Protein AF-A0A6V7LNP1-F1 (afdb_monomer)

Organism: NCBI:txid1563983

Secondary structure (DSSP, 8-state):
-------HHHHHHHHHHHHHHHHHHHHHHHHHHHHH---GGGSS-------------------------------SS--HHHHHHHHSTTTHHHHHHHHHHHTSSS-HHHHHHHHHHHHHHHHHHHHHT---HHHHHHHHHHHHHHHHHHTTSHHHHHHHHHHHHHHHHHHTTT-TTHHHHHHTSTT--HHHHHHHHHHHHSPPSSTTPPPHHHHHHHHHHH--

Radius of gyration: 22.57 Å; Cα contacts (8 Å, |Δi|>4): 198; chains: 1; bounding box: 60×69×48 Å

Sequence (224 aa):
YGHDEENPDDAQEVLDDMLNRNLTRDFVDVLKVTLVGGSTSDASPPDSTMDHDASGMAVDQTGPTTAVRGNSVVADVVSELGAFVLRHPSTSHSIVLCVLGALSWNDSNASLKATMLTGPMVRALVADGSLNADMAAHIMVAVLQGLQLHGQHEANQGSLITLGAQVYECLRPKFPSIIQVMQQIPGVNPADLQRFDEKMATVSSKGNKVEKGKKELFKKITNQ

Solvent-accessible surface area (backbone atoms only — not comparable to full-atom values): 13235 Å² total; per-residue (Å²): 138,86,78,86,70,80,52,70,66,60,57,49,52,54,51,52,52,52,50,51,53,50,54,53,38,53,50,51,50,53,49,39,39,48,30,40,47,70,76,72,77,79,74,58,74,81,78,80,78,72,88,74,92,75,86,86,82,92,76,94,73,98,66,84,81,78,72,87,66,92,62,88,72,76,48,79,47,55,30,74,63,19,53,50,45,59,68,35,83,91,40,22,62,63,52,52,52,48,45,47,47,30,27,55,45,101,39,64,68,40,16,47,55,24,50,63,47,50,55,23,51,50,52,50,36,58,74,71,62,74,61,54,62,67,57,52,41,50,54,53,49,33,44,51,48,16,35,73,75,34,40,88,40,68,70,38,27,58,48,37,33,48,41,45,38,48,50,46,56,66,42,39,86,80,31,68,65,44,58,59,61,59,67,66,41,85,88,49,52,67,69,59,49,49,54,38,53,60,57,53,71,52,83,71,93,64,71,95,60,75,52,70,71,54,32,54,42,45,38,64,57,66,65,125

Mean predicted aligned error: 10.22 Å

Structure (mmCIF, N/CA/C/O backbone):
data_AF-A0A6V7LNP1-F1
#
_entry.id   AF-A0A6V7LNP1-F1
#
loop_
_atom_site.group_PDB
_atom_site.id
_atom_site.type_symbol
_atom_site.label_atom_id
_atom_site.label_alt_id
_atom_site.label_comp_id
_atom_site.label_asym_id
_atom_site.label_entity_id
_atom_site.label_seq_id
_atom_site.pdbx_PDB_ins_code
_atom_site.Cartn_x
_atom_site.Cartn_y
_atom_site.Cartn_z
_atom_site.occupancy
_atom_site.B_iso_or_equiv
_atom_site.auth_seq_id
_atom_site.auth_comp_id
_atom_site.auth_asym_id
_atom_site.auth_atom_id
_atom_site.pdbx_PDB_model_num
ATOM 1 N N . TYR A 1 1 ? 42.124 -23.507 -11.671 1.00 39.06 1 TYR A N 1
ATOM 2 C CA . TYR A 1 1 ? 42.086 -22.355 -12.587 1.00 39.06 1 TYR A CA 1
ATOM 3 C C . TYR A 1 1 ? 41.461 -22.868 -13.871 1.00 39.06 1 TYR A C 1
ATOM 5 O O . TYR A 1 1 ? 42.130 -23.589 -14.587 1.00 39.06 1 TYR A O 1
ATOM 13 N N . GLY A 1 2 ? 40.156 -22.767 -14.095 1.00 53.03 2 GLY A N 1
ATOM 14 C CA . GLY A 1 2 ? 39.272 -21.642 -13.801 1.00 53.03 2 GLY A CA 1
ATOM 15 C C . GLY A 1 2 ? 38.923 -21.032 -15.152 1.00 53.03 2 GLY A C 1
ATOM 16 O O . GLY A 1 2 ? 39.684 -20.209 -15.645 1.00 53.03 2 GLY A O 1
ATOM 17 N N . HIS A 1 3 ? 37.848 -21.520 -15.759 1.00 48.69 3 HIS A N 1
ATOM 18 C CA . HIS A 1 3 ? 37.204 -20.874 -16.891 1.00 48.69 3 HIS A CA 1
ATOM 19 C C . HIS A 1 3 ? 35.705 -21.062 -16.675 1.00 48.69 3 HIS A C 1
ATOM 21 O O . HIS A 1 3 ? 35.107 -22.021 -17.150 1.00 48.69 3 HIS A O 1
ATOM 27 N N . ASP A 1 4 ? 35.141 -20.187 -15.846 1.00 55.72 4 ASP A N 1
ATOM 28 C CA . ASP A 1 4 ? 33.725 -19.867 -15.933 1.00 55.72 4 ASP A CA 1
ATOM 29 C C . ASP A 1 4 ? 33.593 -19.083 -17.246 1.00 55.72 4 ASP A C 1
ATOM 31 O O . ASP A 1 4 ? 33.873 -17.886 -17.308 1.00 55.72 4 ASP A O 1
ATOM 35 N N . GLU A 1 5 ? 33.345 -19.787 -18.350 1.00 59.44 5 GLU A N 1
ATOM 36 C CA . GLU A 1 5 ? 32.736 -19.143 -19.509 1.00 59.44 5 GLU A CA 1
ATOM 37 C C . GLU A 1 5 ? 31.345 -18.711 -19.037 1.00 59.44 5 GLU A C 1
ATOM 39 O O . GLU A 1 5 ? 30.519 -19.566 -18.726 1.00 59.44 5 GLU A O 1
ATOM 44 N N . GLU A 1 6 ? 31.124 -17.399 -18.885 1.00 61.44 6 GLU A N 1
ATOM 45 C CA . GLU A 1 6 ? 29.794 -16.836 -18.636 1.00 61.44 6 GLU A CA 1
ATOM 46 C C . GLU A 1 6 ? 28.828 -17.455 -19.645 1.00 61.44 6 GLU A C 1
ATOM 48 O O . GLU A 1 6 ? 28.956 -17.254 -20.856 1.00 61.44 6 GLU A O 1
ATOM 53 N N . ASN A 1 7 ? 27.906 -18.274 -19.142 1.00 69.25 7 ASN A N 1
ATOM 54 C CA . ASN A 1 7 ? 26.960 -18.978 -19.979 1.00 69.25 7 ASN A CA 1
ATOM 55 C C . ASN A 1 7 ? 26.054 -17.903 -20.609 1.00 69.25 7 ASN A C 1
ATOM 57 O O . ASN A 1 7 ? 25.453 -17.122 -19.869 1.00 69.25 7 ASN A O 1
ATOM 61 N N . PRO A 1 8 ? 25.964 -17.790 -21.945 1.00 73.94 8 PRO A N 1
ATOM 62 C CA . PRO A 1 8 ? 25.232 -16.701 -22.600 1.00 73.94 8 PRO A CA 1
ATOM 63 C C . PRO A 1 8 ? 23.752 -16.627 -22.187 1.00 73.94 8 PRO A C 1
ATOM 65 O O . PRO A 1 8 ? 23.158 -15.550 -22.235 1.00 73.94 8 PRO A O 1
ATOM 68 N N . ASP A 1 9 ? 23.186 -17.744 -21.726 1.00 80.19 9 ASP A N 1
ATOM 69 C CA . ASP A 1 9 ? 21.832 -17.822 -21.175 1.00 80.19 9 ASP A CA 1
ATOM 70 C C . ASP A 1 9 ? 21.688 -17.058 -19.842 1.00 80.19 9 ASP A C 1
ATOM 72 O O . ASP A 1 9 ? 20.685 -16.371 -19.644 1.00 80.19 9 ASP A O 1
ATOM 76 N N . ASP A 1 10 ? 22.707 -17.076 -18.972 1.00 87.75 10 ASP A N 1
ATOM 77 C CA . ASP A 1 10 ? 22.693 -16.361 -17.685 1.00 87.75 10 ASP A CA 1
ATOM 78 C C . ASP A 1 10 ? 22.709 -14.839 -17.914 1.00 87.75 10 ASP A C 1
ATOM 80 O O . ASP A 1 10 ? 22.010 -14.077 -17.244 1.00 87.75 10 ASP A O 1
ATOM 84 N N . ALA A 1 11 ? 23.480 -14.380 -18.906 1.00 90.69 11 ALA A N 1
ATOM 85 C CA . ALA A 1 11 ? 23.525 -12.969 -19.283 1.00 90.69 11 ALA A CA 1
ATOM 86 C C . ALA A 1 11 ? 22.182 -12.489 -19.858 1.00 90.69 11 ALA A C 1
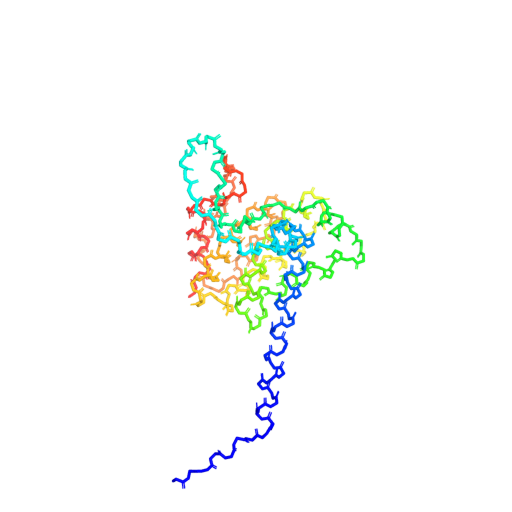ATOM 88 O O . ALA A 1 11 ? 21.743 -11.379 -19.549 1.00 90.69 11 ALA A O 1
ATOM 89 N N . GLN A 1 12 ? 21.512 -13.318 -20.664 1.00 94.19 12 GLN A N 1
ATOM 90 C CA . GLN A 1 12 ? 20.195 -12.996 -21.211 1.00 94.19 12 GLN A CA 1
ATOM 91 C C . GLN A 1 12 ? 19.127 -12.922 -20.109 1.00 94.19 12 GLN A C 1
ATOM 93 O O . GLN A 1 12 ? 18.338 -11.978 -20.099 1.00 94.19 12 GLN A O 1
ATOM 98 N N . GLU A 1 13 ? 19.135 -13.848 -19.146 1.00 94.62 13 GLU A N 1
ATOM 99 C CA . GLU A 1 13 ? 18.199 -13.833 -18.014 1.00 94.62 13 GLU A CA 1
ATOM 100 C C . GLU A 1 13 ? 18.355 -12.563 -17.161 1.00 94.62 13 GLU A C 1
ATOM 102 O O . GLU A 1 13 ? 17.366 -11.912 -16.812 1.00 94.62 13 GLU A O 1
ATOM 107 N N . VAL A 1 14 ? 19.599 -12.153 -16.883 1.00 94.69 14 VAL A N 1
ATOM 108 C CA . VAL A 1 14 ? 19.882 -10.905 -16.156 1.00 94.69 14 VAL A CA 1
ATOM 109 C C . VAL A 1 14 ? 19.369 -9.685 -16.926 1.00 94.69 14 VAL A C 1
ATOM 111 O O . VAL A 1 14 ? 18.770 -8.788 -16.327 1.00 94.69 14 VAL A O 1
ATOM 114 N N . LEU A 1 15 ? 19.574 -9.637 -18.246 1.00 95.25 15 LEU A N 1
ATOM 115 C CA . LEU A 1 15 ? 19.081 -8.541 -19.085 1.00 95.25 15 LEU A CA 1
ATOM 116 C C . LEU A 1 15 ? 17.550 -8.461 -19.083 1.00 95.25 15 LEU A C 1
ATOM 118 O O . LEU A 1 15 ? 17.001 -7.362 -18.956 1.00 95.25 15 LEU A O 1
ATOM 122 N N . ASP A 1 16 ? 16.867 -9.600 -19.176 1.00 95.44 16 ASP A N 1
ATOM 123 C CA . ASP A 1 16 ? 15.406 -9.664 -19.170 1.00 95.44 16 ASP A CA 1
ATOM 124 C C . ASP A 1 16 ? 14.826 -9.229 -17.811 1.00 95.44 16 ASP A C 1
ATOM 126 O O . ASP A 1 16 ? 13.868 -8.448 -17.768 1.00 95.44 16 ASP A O 1
ATOM 130 N N . ASP A 1 17 ? 15.438 -9.639 -16.692 1.00 95.81 17 ASP A N 1
ATOM 131 C CA . ASP A 1 17 ? 15.045 -9.181 -15.351 1.00 95.81 17 ASP A CA 1
ATOM 132 C C . ASP A 1 17 ? 15.265 -7.667 -15.183 1.00 95.81 17 ASP A C 1
ATOM 134 O O . ASP A 1 17 ? 14.373 -6.950 -14.713 1.00 95.81 17 ASP A O 1
ATOM 138 N N . MET A 1 18 ? 16.411 -7.143 -15.633 1.00 95.50 18 MET A N 1
ATOM 139 C CA . MET A 1 18 ? 16.695 -5.704 -15.604 1.00 95.50 18 MET A CA 1
ATOM 140 C C . MET A 1 18 ? 15.682 -4.901 -16.426 1.00 95.50 18 MET A C 1
ATOM 142 O O . MET A 1 18 ? 15.181 -3.873 -15.956 1.00 95.50 18 MET A O 1
ATOM 146 N N . LEU A 1 19 ? 15.360 -5.364 -17.637 1.00 97.00 19 LEU A N 1
ATOM 147 C CA . LEU A 1 19 ? 14.382 -4.718 -18.508 1.00 97.00 19 LEU A CA 1
ATOM 148 C C . LEU A 1 19 ? 12.993 -4.712 -17.862 1.00 97.00 19 LEU A C 1
ATOM 150 O O . LEU A 1 19 ? 12.345 -3.666 -17.813 1.00 97.00 19 LEU A O 1
ATOM 154 N N . ASN A 1 20 ? 12.558 -5.849 -17.318 1.00 96.62 20 ASN A N 1
ATOM 155 C CA . ASN A 1 20 ? 11.257 -5.981 -16.670 1.00 96.62 20 ASN A CA 1
ATOM 156 C C . ASN A 1 20 ? 11.128 -5.065 -15.440 1.00 96.62 20 ASN A C 1
ATOM 158 O O . ASN A 1 20 ? 10.113 -4.386 -15.262 1.00 96.62 20 ASN A O 1
ATOM 162 N N . ARG A 1 21 ? 12.174 -4.973 -14.611 1.00 96.44 21 ARG A N 1
ATOM 163 C CA . ARG A 1 21 ? 12.216 -4.045 -13.466 1.00 96.44 21 ARG A CA 1
ATOM 164 C C . ARG A 1 21 ? 12.138 -2.586 -13.898 1.00 96.44 21 ARG A C 1
ATOM 166 O O . ARG A 1 21 ? 11.404 -1.809 -13.296 1.00 96.44 21 ARG A O 1
ATOM 173 N N . ASN A 1 22 ? 12.870 -2.195 -14.937 1.00 96.44 22 ASN A N 1
ATOM 174 C CA . ASN A 1 22 ? 12.830 -0.813 -15.418 1.00 96.44 22 ASN A CA 1
ATOM 175 C C . ASN A 1 22 ? 11.456 -0.469 -15.997 1.00 96.44 22 ASN A C 1
ATOM 177 O O . ASN A 1 22 ? 10.852 0.517 -15.585 1.00 96.44 22 ASN A O 1
ATOM 181 N N . LEU A 1 23 ? 10.908 -1.341 -16.846 1.00 97.56 23 LEU A N 1
ATOM 182 C CA . LEU A 1 23 ? 9.583 -1.158 -17.432 1.00 97.56 23 LEU A CA 1
ATOM 183 C C . LEU A 1 23 ? 8.492 -1.022 -16.361 1.00 97.56 23 LEU A C 1
ATOM 185 O O . LEU A 1 23 ? 7.640 -0.137 -16.438 1.00 97.56 23 LEU A O 1
ATOM 189 N N . THR A 1 24 ? 8.513 -1.886 -15.346 1.00 97.31 24 THR A N 1
ATOM 190 C CA . THR A 1 24 ? 7.521 -1.855 -14.264 1.00 97.31 24 THR A CA 1
ATOM 191 C C . THR A 1 24 ? 7.646 -0.603 -13.396 1.00 97.31 24 THR A C 1
ATOM 193 O O . THR A 1 24 ? 6.627 -0.009 -13.042 1.00 97.31 24 THR A O 1
ATOM 196 N N . ARG A 1 25 ? 8.866 -0.139 -13.094 1.00 96.81 25 ARG A N 1
ATOM 197 C CA . ARG A 1 25 ? 9.094 1.130 -12.376 1.00 96.81 25 ARG A CA 1
ATOM 198 C C . ARG A 1 25 ? 8.588 2.335 -13.163 1.00 96.81 25 ARG A C 1
ATOM 200 O O . ARG A 1 25 ? 7.874 3.157 -12.588 1.00 96.81 25 ARG A O 1
ATOM 207 N N . ASP A 1 26 ? 8.911 2.407 -14.451 1.00 96.62 26 ASP A N 1
ATOM 208 C CA . ASP A 1 26 ? 8.482 3.496 -15.331 1.00 96.62 26 ASP A CA 1
ATOM 209 C C . ASP A 1 26 ? 6.955 3.523 -15.448 1.00 96.62 26 ASP A C 1
ATOM 211 O O . ASP A 1 26 ? 6.328 4.582 -15.379 1.00 96.62 26 ASP A O 1
ATOM 215 N N . PHE A 1 27 ? 6.320 2.351 -15.525 1.00 97.00 27 PHE A N 1
ATOM 216 C CA . PHE A 1 27 ? 4.864 2.258 -15.531 1.00 97.00 27 PHE A CA 1
ATOM 217 C C . PHE A 1 27 ? 4.238 2.778 -14.226 1.00 97.00 27 PHE A C 1
ATOM 219 O O . PHE A 1 27 ? 3.232 3.491 -14.261 1.00 97.00 27 PHE A O 1
ATOM 226 N N . VAL A 1 28 ? 4.844 2.499 -13.066 1.00 96.69 28 VAL A N 1
ATOM 227 C CA . VAL A 1 28 ? 4.397 3.069 -11.781 1.00 96.69 28 VAL A CA 1
ATOM 228 C C . VAL A 1 28 ? 4.563 4.594 -11.758 1.00 96.69 28 VAL A C 1
ATOM 230 O O . VAL A 1 28 ? 3.710 5.287 -11.201 1.00 96.69 28 VAL A O 1
ATOM 233 N N . ASP A 1 29 ? 5.596 5.149 -12.395 1.00 94.56 29 ASP A N 1
ATOM 234 C CA . ASP A 1 29 ? 5.744 6.604 -12.534 1.00 94.56 29 ASP A CA 1
ATOM 235 C C . ASP A 1 29 ? 4.675 7.219 -13.450 1.00 94.56 29 ASP A C 1
ATOM 237 O O . ASP A 1 29 ? 4.130 8.278 -13.128 1.00 94.56 29 ASP A O 1
ATOM 241 N N . VAL A 1 30 ? 4.285 6.541 -14.533 1.00 95.69 30 VAL A N 1
ATOM 242 C CA . VAL A 1 30 ? 3.139 6.959 -15.361 1.00 95.69 30 VAL A CA 1
ATOM 243 C C . VAL A 1 30 ? 1.855 6.988 -14.528 1.00 95.69 30 VAL A C 1
ATOM 245 O O . VAL A 1 30 ? 1.095 7.962 -14.584 1.00 95.69 30 VAL A O 1
ATOM 248 N N . LEU A 1 31 ? 1.623 5.964 -13.698 1.00 96.19 31 LEU A N 1
ATOM 249 C CA . LEU A 1 31 ? 0.486 5.943 -12.773 1.00 96.19 31 LEU A CA 1
ATOM 250 C C . LEU A 1 31 ? 0.576 7.060 -11.733 1.00 96.19 31 LEU A C 1
ATOM 252 O O . LEU A 1 31 ? -0.446 7.659 -11.405 1.00 96.19 31 LEU A O 1
ATOM 256 N N . LYS A 1 32 ? 1.775 7.400 -11.254 1.00 94.19 32 LYS A N 1
ATOM 257 C CA . LYS A 1 32 ? 1.982 8.545 -10.362 1.00 94.19 32 LYS A CA 1
ATOM 258 C C . LYS A 1 32 ? 1.554 9.848 -11.017 1.00 94.19 32 LYS 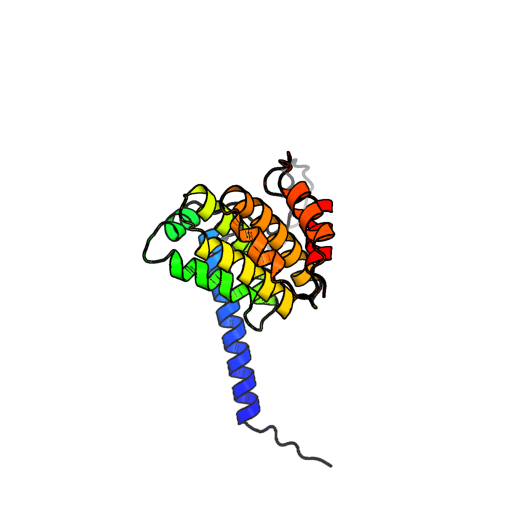A C 1
ATOM 260 O O . LYS A 1 32 ? 0.710 10.549 -10.462 1.00 94.19 32 LYS A O 1
ATOM 265 N N . VAL A 1 33 ? 2.072 10.151 -12.204 1.00 93.25 33 VAL A N 1
ATOM 266 C CA . VAL A 1 33 ? 1.704 11.376 -12.928 1.00 93.25 33 VAL A CA 1
ATOM 267 C C . VAL A 1 33 ? 0.198 11.412 -13.204 1.00 93.25 33 VAL A C 1
ATOM 269 O O . VAL A 1 33 ? -0.437 12.447 -13.013 1.00 93.25 33 VAL A O 1
ATOM 272 N N . THR A 1 34 ? -0.397 10.274 -13.561 1.00 94.44 34 THR A N 1
ATOM 273 C CA . THR A 1 34 ? -1.839 10.161 -13.823 1.00 94.44 34 THR A CA 1
ATOM 274 C C . THR A 1 34 ? -2.679 10.405 -12.565 1.00 94.44 34 THR A C 1
ATOM 276 O O . THR A 1 34 ? -3.623 11.194 -12.588 1.00 94.44 34 THR A O 1
ATOM 279 N N . LEU A 1 35 ? -2.348 9.737 -11.455 1.00 94.88 35 LEU A N 1
ATOM 280 C CA . LEU A 1 35 ? -3.172 9.723 -10.246 1.00 94.88 35 LEU A CA 1
ATOM 281 C C . LEU A 1 35 ? -2.983 10.952 -9.369 1.00 94.88 35 LEU A C 1
ATOM 283 O O . LEU A 1 35 ? -3.947 11.420 -8.773 1.00 94.88 35 LEU A O 1
ATOM 287 N N . VAL A 1 36 ? -1.760 11.455 -9.249 1.00 91.75 36 VAL A N 1
ATOM 288 C CA . VAL A 1 36 ? -1.425 12.513 -8.286 1.00 91.75 36 VAL A CA 1
ATOM 289 C C . VAL A 1 36 ? -0.756 13.729 -8.932 1.00 91.75 36 VAL A C 1
ATOM 291 O O . VAL A 1 36 ? -0.549 14.739 -8.264 1.00 91.75 36 VAL A O 1
ATOM 294 N N . GLY A 1 37 ? -0.491 13.674 -10.240 1.00 86.25 37 GLY A N 1
ATOM 295 C CA . GLY A 1 37 ? 0.174 14.738 -10.986 1.00 86.25 37 GLY A CA 1
ATOM 296 C C . GLY A 1 37 ? 1.699 14.632 -10.958 1.00 86.25 37 GLY A C 1
ATOM 297 O O . GLY A 1 37 ? 2.291 13.829 -10.232 1.00 86.25 37 GLY A O 1
ATOM 298 N N . GLY A 1 38 ? 2.340 15.460 -11.779 1.00 72.19 38 GLY A N 1
ATOM 299 C CA . GLY A 1 38 ? 3.782 15.691 -11.761 1.00 72.19 38 GLY A CA 1
ATOM 300 C C . GLY A 1 38 ? 4.099 17.112 -11.303 1.00 72.19 38 GLY A C 1
ATOM 301 O O . GLY A 1 38 ? 3.274 18.017 -11.438 1.00 72.19 38 GLY A O 1
ATOM 302 N N . SER A 1 39 ? 5.308 17.326 -10.787 1.00 61.09 39 SER A N 1
ATOM 303 C CA . SER A 1 39 ? 5.865 18.675 -10.702 1.00 61.09 39 SER A CA 1
ATOM 304 C C . SER A 1 39 ? 6.056 19.176 -12.135 1.00 61.09 39 SER A C 1
ATOM 306 O O . SER A 1 39 ? 6.778 18.552 -12.906 1.00 61.09 39 SER A O 1
ATOM 308 N N . THR A 1 40 ? 5.438 20.294 -12.511 1.00 49.09 40 THR A N 1
ATOM 309 C CA . THR A 1 40 ? 5.565 20.891 -13.858 1.00 49.09 40 THR A CA 1
ATOM 310 C C . THR A 1 40 ? 6.985 21.369 -14.195 1.00 49.09 40 THR A C 1
ATOM 312 O O . THR A 1 40 ? 7.216 21.881 -15.285 1.00 49.09 40 THR A O 1
ATOM 315 N N . SER A 1 41 ? 7.946 21.196 -13.286 1.00 49.31 41 SER A N 1
ATOM 316 C CA . SER A 1 41 ? 9.336 21.625 -13.427 1.00 49.31 41 SER A CA 1
ATOM 317 C C . SER A 1 41 ? 10.134 20.879 -14.503 1.00 49.31 41 SER A C 1
ATOM 319 O O . SER A 1 41 ? 11.120 21.437 -14.966 1.00 49.31 41 SER A O 1
ATOM 321 N N . ASP A 1 42 ? 9.713 19.683 -14.930 1.00 44.56 42 ASP A N 1
ATOM 322 C CA . ASP A 1 42 ? 10.381 18.923 -16.010 1.00 44.56 42 ASP A CA 1
ATOM 323 C C . ASP A 1 42 ? 9.863 19.259 -17.420 1.00 44.56 42 ASP A C 1
ATOM 325 O O . ASP A 1 42 ? 10.421 18.804 -18.414 1.00 44.56 42 ASP A O 1
ATOM 329 N N . ALA A 1 43 ? 8.790 20.050 -17.531 1.00 44.41 43 ALA A N 1
ATOM 330 C CA . ALA A 1 43 ? 8.204 20.432 -18.819 1.00 44.41 43 ALA A CA 1
ATOM 331 C C . ALA A 1 43 ? 8.738 21.770 -19.360 1.00 44.41 43 ALA A C 1
ATOM 333 O O . ALA A 1 43 ? 8.340 22.200 -20.444 1.00 44.41 43 ALA A O 1
ATOM 334 N N . SER A 1 44 ? 9.620 22.442 -18.618 1.00 40.28 44 SER A N 1
ATOM 335 C CA . SER A 1 44 ? 10.312 23.627 -19.117 1.00 40.28 44 SER A CA 1
ATOM 336 C C . SER A 1 44 ? 11.343 23.177 -20.156 1.00 40.28 44 SER A C 1
ATOM 338 O O . SER A 1 44 ? 12.190 22.346 -19.820 1.00 40.28 44 SER A O 1
ATOM 340 N N . PRO A 1 45 ? 11.318 23.686 -21.404 1.00 42.66 45 PRO A N 1
ATOM 341 C CA . PRO A 1 45 ? 12.430 23.459 -22.319 1.00 42.66 45 PRO A CA 1
ATOM 342 C C . PRO A 1 45 ? 13.725 23.933 -21.640 1.00 42.66 45 PRO A C 1
ATOM 344 O O . PRO A 1 45 ? 13.667 24.902 -20.875 1.00 42.66 45 PRO A O 1
ATOM 347 N N . PRO A 1 46 ? 14.875 23.272 -21.872 1.00 44.84 46 PRO A N 1
ATOM 348 C CA . PRO A 1 46 ? 16.140 23.743 -21.331 1.00 44.84 46 PRO A CA 1
ATOM 349 C C . PRO A 1 46 ? 16.347 25.169 -21.834 1.00 44.84 46 PRO A C 1
ATOM 351 O O . PRO A 1 46 ? 16.496 25.394 -23.039 1.00 44.84 46 PRO A O 1
ATOM 354 N N . ASP A 1 47 ? 16.272 26.130 -20.912 1.00 39.75 47 ASP A N 1
ATOM 355 C CA . ASP A 1 47 ? 16.560 27.519 -21.218 1.00 39.75 47 ASP A CA 1
ATOM 356 C C . ASP A 1 47 ? 17.980 27.541 -21.771 1.00 39.75 47 ASP A C 1
ATOM 358 O O . ASP A 1 47 ? 18.941 27.124 -21.121 1.00 39.75 47 ASP A O 1
ATOM 362 N N . SER A 1 48 ? 18.078 27.883 -23.047 1.00 45.56 48 SER A N 1
ATOM 363 C CA . SER A 1 48 ? 19.327 27.894 -23.784 1.00 45.56 48 SER A CA 1
ATOM 364 C C . SER A 1 48 ? 20.076 29.149 -23.362 1.00 45.56 48 SER A C 1
ATOM 366 O O . SER A 1 48 ? 20.149 30.115 -24.117 1.00 45.56 48 SER A O 1
ATOM 368 N N . THR A 1 49 ? 20.606 29.169 -22.140 1.00 41.09 49 THR A N 1
ATOM 369 C CA . THR A 1 49 ? 21.525 30.217 -21.710 1.00 41.09 49 THR A CA 1
ATOM 370 C C . THR A 1 49 ? 22.847 29.988 -22.430 1.00 41.09 49 THR A C 1
ATOM 372 O O . THR A 1 49 ? 23.730 29.285 -21.945 1.00 41.09 49 THR A O 1
ATOM 375 N N . MET A 1 50 ? 22.952 30.542 -23.639 1.00 42.69 50 MET A N 1
ATOM 376 C CA . MET A 1 50 ? 24.242 30.831 -24.246 1.00 42.69 50 MET A CA 1
ATOM 377 C C . MET A 1 50 ? 24.992 31.773 -23.305 1.00 42.69 50 MET A C 1
ATOM 379 O O . MET A 1 50 ? 24.523 32.878 -23.028 1.00 42.69 50 MET A O 1
ATOM 383 N N . ASP A 1 51 ? 26.145 31.319 -22.823 1.00 43.66 51 ASP A N 1
ATOM 384 C CA . ASP A 1 51 ? 27.137 32.155 -22.162 1.00 43.66 51 ASP A CA 1
ATOM 385 C C . ASP A 1 51 ? 27.472 33.349 -23.063 1.00 43.66 51 ASP A C 1
ATOM 387 O O . ASP A 1 51 ? 28.056 33.190 -24.138 1.00 43.66 51 ASP A O 1
ATOM 391 N N . HIS A 1 52 ? 27.122 34.556 -22.620 1.00 39.62 52 HIS A N 1
ATOM 392 C CA . HIS A 1 52 ? 27.746 35.769 -23.126 1.00 39.62 52 HIS A CA 1
ATOM 393 C C . HIS A 1 52 ? 28.445 36.476 -21.971 1.00 39.62 52 HIS A C 1
ATOM 395 O O . HIS A 1 52 ? 27.831 37.120 -21.123 1.00 39.62 52 HIS A O 1
ATOM 401 N N . ASP A 1 53 ? 29.763 36.332 -21.972 1.00 40.25 53 ASP A N 1
ATOM 402 C CA . ASP A 1 53 ? 30.696 37.097 -21.165 1.00 40.25 53 ASP A CA 1
ATOM 403 C C . ASP A 1 53 ? 30.593 38.588 -21.543 1.00 40.25 53 ASP A C 1
ATOM 405 O O . ASP A 1 53 ? 30.709 38.940 -22.721 1.00 40.25 53 ASP A O 1
ATOM 409 N N . ALA A 1 54 ? 30.303 39.453 -20.566 1.00 36.66 54 ALA A N 1
ATOM 410 C CA . ALA A 1 54 ? 30.455 40.909 -20.656 1.00 36.66 54 ALA A CA 1
ATOM 411 C C . ALA A 1 54 ? 30.338 41.561 -19.263 1.00 36.66 54 ALA A C 1
ATOM 413 O O . ALA A 1 54 ? 29.262 41.917 -18.793 1.00 36.66 54 ALA A O 1
ATOM 414 N N . SER A 1 55 ? 31.491 41.710 -18.614 1.00 36.88 55 SER A N 1
ATOM 415 C CA . SER A 1 55 ? 31.890 42.791 -17.698 1.00 36.88 55 SER A CA 1
ATOM 416 C C . SER A 1 55 ? 30.834 43.805 -17.196 1.00 36.88 55 SER A C 1
ATOM 418 O O . SER A 1 55 ? 30.357 44.643 -17.960 1.00 36.88 55 SER A O 1
ATOM 420 N N . GLY A 1 56 ? 30.724 43.910 -15.865 1.00 36.47 56 GLY A N 1
ATOM 421 C CA . GLY A 1 56 ? 30.698 45.206 -15.172 1.00 36.47 56 GLY A CA 1
ATOM 422 C C . GLY A 1 56 ? 29.364 45.700 -14.590 1.00 36.47 56 GLY A C 1
ATOM 423 O O . GLY A 1 56 ? 28.390 45.901 -15.299 1.00 36.47 56 GLY A O 1
ATOM 424 N N . MET A 1 57 ? 29.454 46.081 -13.309 1.00 36.41 57 MET A N 1
ATOM 425 C CA . MET A 1 57 ? 28.598 46.998 -12.534 1.00 36.41 57 MET A CA 1
ATOM 426 C C . MET A 1 57 ? 27.433 46.396 -11.732 1.00 36.41 57 MET A C 1
ATOM 428 O O . MET A 1 57 ? 26.482 45.820 -12.246 1.00 36.41 57 MET A O 1
ATOM 432 N N . ALA A 1 58 ? 27.535 46.610 -10.418 1.00 48.25 58 ALA A N 1
ATOM 433 C CA . ALA A 1 58 ? 26.545 46.306 -9.400 1.00 48.25 58 ALA A CA 1
ATOM 434 C C . ALA A 1 58 ? 25.237 47.077 -9.612 1.00 48.25 58 ALA A C 1
ATOM 436 O O . ALA A 1 58 ? 25.270 48.293 -9.802 1.00 48.25 58 ALA A O 1
ATOM 437 N N . VAL A 1 59 ? 24.102 46.392 -9.453 1.00 39.16 59 VAL A N 1
ATOM 438 C CA . VAL A 1 59 ? 22.823 47.008 -9.085 1.00 39.16 59 VAL A CA 1
ATOM 439 C C . VAL A 1 59 ? 22.082 46.056 -8.145 1.00 39.16 59 VAL A C 1
ATOM 441 O O . VAL A 1 59 ? 21.779 44.919 -8.495 1.00 39.16 59 VAL A O 1
ATOM 444 N N . ASP A 1 60 ? 21.831 46.550 -6.939 1.00 43.38 60 ASP A N 1
ATOM 445 C CA . ASP A 1 60 ? 20.927 46.001 -5.933 1.00 43.38 60 ASP A CA 1
ATOM 446 C C . ASP A 1 60 ? 19.507 45.881 -6.520 1.00 43.38 60 ASP A C 1
ATOM 448 O O . ASP A 1 60 ? 18.926 46.881 -6.948 1.00 43.38 60 ASP A O 1
ATOM 452 N N . GLN A 1 61 ? 18.963 44.663 -6.596 1.00 37.56 61 GLN A N 1
ATOM 453 C CA . GLN A 1 61 ? 17.575 44.430 -6.992 1.00 37.56 61 GLN A CA 1
ATOM 454 C C . GLN A 1 61 ? 16.944 43.320 -6.147 1.00 37.56 61 GLN A C 1
ATOM 456 O O . GLN A 1 61 ? 17.275 42.137 -6.227 1.00 37.56 61 GLN A O 1
ATOM 461 N N . THR A 1 62 ? 15.992 43.757 -5.334 1.00 41.19 62 THR A N 1
ATOM 462 C CA . THR A 1 62 ? 15.028 42.984 -4.561 1.00 41.19 62 THR A CA 1
ATOM 463 C C . THR A 1 62 ? 14.101 42.183 -5.487 1.00 41.19 62 THR A C 1
ATOM 465 O O . THR A 1 62 ? 13.085 42.681 -5.964 1.00 41.19 62 THR A O 1
ATOM 468 N N . GLY A 1 63 ? 14.439 40.914 -5.732 1.00 30.69 63 GLY A N 1
ATOM 469 C CA . GLY A 1 63 ? 13.595 39.930 -6.423 1.00 30.69 63 GLY A CA 1
ATOM 470 C C . GLY A 1 63 ? 13.262 38.741 -5.512 1.00 30.69 63 GLY A C 1
ATOM 471 O O . GLY A 1 63 ? 14.082 38.386 -4.660 1.00 30.69 63 GLY A O 1
ATOM 472 N N . PRO A 1 64 ? 12.061 38.139 -5.624 1.00 32.69 64 PRO A N 1
ATOM 473 C CA . PRO A 1 64 ? 11.618 37.104 -4.704 1.00 32.69 64 PRO A CA 1
ATOM 474 C C . PRO A 1 64 ? 12.534 35.892 -4.829 1.00 32.69 64 PRO A C 1
ATOM 476 O O . PRO A 1 64 ? 12.762 35.372 -5.918 1.00 32.69 64 PRO A O 1
ATOM 479 N N . THR A 1 65 ? 13.049 35.452 -3.688 1.00 30.58 65 THR A N 1
ATOM 480 C CA . THR A 1 65 ? 13.820 34.226 -3.537 1.00 30.58 65 THR A CA 1
ATOM 481 C C . THR A 1 65 ? 13.042 33.062 -4.149 1.00 30.58 65 THR A C 1
ATOM 483 O O . THR A 1 65 ? 12.121 32.512 -3.542 1.00 30.58 65 THR A O 1
ATOM 486 N N . THR A 1 66 ? 13.408 32.670 -5.372 1.00 35.69 66 THR A N 1
ATOM 487 C CA . THR A 1 66 ? 13.038 31.380 -5.949 1.00 35.69 66 THR A CA 1
ATOM 488 C C . THR A 1 66 ? 13.697 30.328 -5.085 1.00 35.69 66 THR A C 1
ATOM 490 O O . THR A 1 66 ? 14.855 29.955 -5.262 1.00 35.69 66 THR A O 1
ATOM 493 N N . ALA A 1 67 ? 12.953 29.919 -4.065 1.00 34.09 67 ALA A N 1
ATOM 494 C CA . ALA A 1 67 ? 13.295 28.807 -3.226 1.00 34.09 67 ALA A CA 1
ATOM 495 C C . ALA A 1 67 ? 13.443 27.593 -4.144 1.00 34.09 67 ALA A C 1
ATOM 497 O O . ALA A 1 67 ? 12.455 27.014 -4.592 1.00 34.09 67 ALA A O 1
ATOM 498 N N . VAL A 1 68 ? 14.693 27.213 -4.401 1.00 41.03 68 VAL A N 1
ATOM 499 C CA . VAL A 1 68 ? 15.075 25.856 -4.771 1.00 41.03 68 VAL A CA 1
ATOM 500 C C . VAL A 1 68 ? 14.622 24.971 -3.609 1.00 41.03 68 VAL A C 1
ATOM 502 O O . VAL A 1 68 ? 15.361 24.690 -2.671 1.00 41.03 68 VAL A O 1
ATOM 505 N N . ARG A 1 69 ? 13.339 24.609 -3.606 1.00 34.47 69 ARG A N 1
ATOM 506 C CA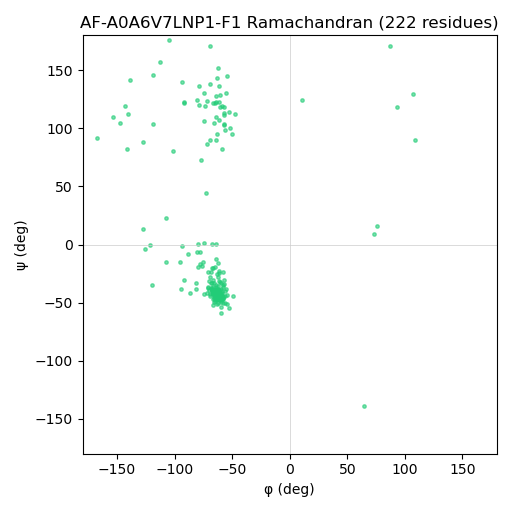 . ARG A 1 69 ? 12.792 23.539 -2.782 1.00 34.47 69 ARG A CA 1
ATOM 507 C C . ARG A 1 69 ? 12.643 22.342 -3.693 1.00 34.47 69 ARG A C 1
ATOM 509 O O . ARG A 1 69 ? 11.557 22.031 -4.170 1.00 34.47 69 ARG A O 1
ATOM 516 N N . GLY A 1 70 ? 13.768 21.665 -3.896 1.00 36.31 70 GLY A N 1
ATOM 517 C CA . GLY A 1 70 ? 13.747 20.232 -4.120 1.00 36.31 70 GLY A CA 1
ATOM 518 C C . GLY A 1 70 ? 13.032 19.600 -2.933 1.00 36.31 70 GLY A C 1
ATOM 519 O O . GLY A 1 70 ? 13.591 19.478 -1.854 1.00 36.31 70 GLY A O 1
ATOM 520 N N . ASN A 1 71 ? 11.755 19.307 -3.123 1.00 33.28 71 ASN A N 1
ATOM 521 C CA . ASN A 1 71 ? 11.011 18.303 -2.394 1.00 33.28 71 ASN A CA 1
ATOM 522 C C . ASN A 1 71 ? 9.911 17.871 -3.354 1.00 33.28 71 ASN A C 1
ATOM 524 O O . ASN A 1 71 ? 8.991 18.638 -3.631 1.00 33.28 71 ASN A O 1
ATOM 528 N N . SER A 1 72 ? 10.028 16.646 -3.868 1.00 40.53 72 SER A N 1
ATOM 529 C CA . SER A 1 72 ? 8.901 15.894 -4.411 1.00 40.53 72 SER A CA 1
ATOM 530 C C . SER A 1 72 ? 7.801 15.931 -3.355 1.00 40.53 72 SER A C 1
ATOM 532 O O . SER A 1 72 ? 7.830 15.154 -2.399 1.00 40.53 72 SER A O 1
ATOM 534 N N . VAL A 1 73 ? 6.867 16.874 -3.482 1.00 45.06 73 VAL A N 1
ATOM 535 C CA . VAL A 1 73 ? 5.665 16.902 -2.662 1.00 45.06 73 VAL A CA 1
ATOM 536 C C . VAL A 1 73 ? 4.951 15.605 -2.994 1.00 45.06 73 VAL A C 1
ATOM 538 O O . VAL A 1 73 ? 4.460 15.420 -4.104 1.00 45.06 73 VAL A O 1
ATOM 541 N N . VAL A 1 74 ? 4.977 14.665 -2.051 1.00 51.38 74 VAL A N 1
ATOM 542 C CA . VAL A 1 74 ? 4.078 13.518 -2.066 1.00 51.38 74 VAL A CA 1
ATOM 543 C C . VAL A 1 74 ? 2.691 14.136 -2.087 1.00 51.38 74 VAL A C 1
ATOM 545 O O . VAL A 1 74 ? 2.263 14.731 -1.098 1.00 51.38 74 VAL A O 1
ATOM 548 N N . ALA A 1 75 ? 2.048 14.140 -3.248 1.00 59.34 75 ALA A N 1
ATOM 549 C CA . ALA A 1 75 ? 0.708 14.667 -3.357 1.00 59.34 75 ALA A CA 1
ATOM 550 C C . ALA A 1 75 ? -0.192 13.742 -2.529 1.00 59.34 75 ALA A C 1
ATOM 552 O O . ALA A 1 75 ? -0.490 12.611 -2.902 1.00 59.34 75 ALA A O 1
ATOM 553 N N . ASP A 1 76 ? -0.582 14.226 -1.348 1.00 71.19 76 ASP A N 1
ATOM 554 C CA . ASP A 1 76 ? -1.443 13.520 -0.394 1.00 71.19 76 ASP A CA 1
ATOM 555 C C . ASP A 1 76 ? -2.883 13.346 -0.923 1.00 71.19 76 ASP A C 1
ATOM 557 O O . ASP A 1 76 ? -3.745 12.797 -0.228 1.00 71.19 76 ASP A O 1
ATOM 561 N N . VAL A 1 77 ? -3.173 13.825 -2.133 1.00 86.12 77 VAL A N 1
ATOM 562 C CA . VAL A 1 77 ? -4.504 13.881 -2.734 1.00 86.12 77 VAL A CA 1
ATOM 563 C C . VAL A 1 77 ? -4.409 13.484 -4.205 1.00 86.12 77 VAL A C 1
ATOM 565 O O . VAL A 1 77 ? -3.450 13.827 -4.892 1.00 86.12 77 VAL A O 1
ATOM 568 N N . VAL A 1 78 ? -5.416 12.750 -4.671 1.00 93.50 78 VAL A N 1
ATOM 569 C CA . VAL A 1 78 ? -5.581 12.375 -6.078 1.00 93.50 78 VAL A CA 1
ATOM 570 C C . VAL A 1 78 ? -5.938 13.621 -6.903 1.00 93.50 78 VAL A C 1
ATOM 572 O O . VAL A 1 78 ? -6.739 14.445 -6.464 1.00 93.50 78 VAL A O 1
ATOM 575 N N . SER A 1 79 ? -5.343 13.765 -8.088 1.00 94.44 79 SER A N 1
ATOM 576 C CA . SER A 1 79 ? -5.625 14.853 -9.032 1.00 94.44 79 SER A CA 1
ATOM 577 C C . SER A 1 79 ? -7.028 14.723 -9.645 1.00 94.44 79 SER A C 1
ATOM 579 O O . SER A 1 79 ? -7.697 13.700 -9.498 1.00 94.44 79 SER A O 1
ATOM 581 N N . GLU A 1 80 ? -7.492 15.736 -10.380 1.00 92.81 80 GLU A N 1
ATOM 582 C CA . GLU A 1 80 ? -8.770 15.642 -11.100 1.00 92.81 80 GLU A CA 1
ATOM 583 C C . GLU A 1 80 ? -8.761 14.506 -12.138 1.00 92.81 80 GLU A C 1
ATOM 585 O O . GLU A 1 80 ? -9.688 13.694 -12.174 1.00 92.81 80 GLU A O 1
ATOM 590 N N . LEU A 1 81 ? -7.671 14.387 -12.909 1.00 95.19 81 LEU A N 1
ATOM 591 C CA . LEU A 1 81 ? -7.459 13.273 -13.836 1.00 95.19 81 LEU A CA 1
ATOM 592 C C . LEU A 1 81 ? -7.445 11.933 -13.093 1.00 95.19 81 LEU A C 1
ATOM 594 O O . LEU A 1 81 ? -8.119 10.993 -13.510 1.00 95.19 81 LEU A O 1
ATOM 598 N N . GLY A 1 82 ? -6.733 11.857 -11.968 1.00 95.81 82 GLY A N 1
ATOM 599 C CA . GLY A 1 82 ? -6.683 10.668 -11.127 1.00 95.81 82 GLY A CA 1
ATOM 600 C C . GLY A 1 82 ? -8.070 10.241 -10.650 1.00 95.81 82 GLY A C 1
ATOM 601 O O . GLY A 1 82 ? -8.439 9.072 -10.742 1.00 95.81 82 GLY A O 1
ATOM 602 N N . ALA A 1 83 ? -8.883 11.199 -10.204 1.00 94.81 83 ALA A N 1
ATOM 603 C CA . ALA A 1 83 ? -10.245 10.943 -9.763 1.00 94.81 83 ALA A CA 1
ATOM 604 C C . ALA A 1 83 ? -11.148 10.516 -10.927 1.00 94.81 83 ALA A C 1
ATOM 606 O O . ALA A 1 83 ? -12.070 9.728 -10.721 1.00 94.81 83 ALA A O 1
ATOM 607 N N . PHE A 1 84 ? -10.912 11.029 -12.136 1.00 95.56 84 PHE A N 1
ATOM 608 C CA . PHE A 1 84 ? -11.627 10.614 -13.340 1.00 95.56 84 PHE A CA 1
ATOM 609 C C . PHE A 1 84 ? -11.308 9.157 -13.708 1.00 95.56 84 PHE A C 1
ATOM 611 O O . PHE A 1 84 ? -12.221 8.340 -13.826 1.00 95.56 84 PHE A O 1
ATOM 618 N N . VAL A 1 85 ? -10.025 8.788 -13.805 1.00 96.81 85 VAL A N 1
ATOM 619 C CA . VAL A 1 85 ? -9.626 7.421 -14.196 1.00 96.81 85 VAL A CA 1
ATOM 620 C C . VAL A 1 85 ? -9.952 6.372 -13.130 1.00 96.81 85 VAL A C 1
ATOM 622 O O . VAL A 1 85 ? -10.216 5.220 -13.477 1.00 96.81 85 VAL A O 1
ATOM 625 N N . LEU A 1 86 ? -9.991 6.750 -11.846 1.00 96.50 86 LEU A N 1
ATOM 626 C CA . LEU A 1 86 ? -10.397 5.850 -10.760 1.00 96.50 86 LEU A CA 1
ATOM 627 C C . LEU A 1 86 ? -11.911 5.619 -10.689 1.00 96.50 86 LEU A C 1
ATOM 629 O O . LEU A 1 86 ? -12.336 4.633 -10.091 1.00 96.50 86 LEU A O 1
ATOM 633 N N . ARG A 1 87 ? -12.722 6.484 -11.307 1.00 94.69 87 ARG A N 1
ATOM 634 C CA . ARG A 1 87 ? -14.183 6.317 -11.404 1.00 94.69 87 ARG A CA 1
ATOM 635 C C . ARG A 1 87 ? -14.626 5.653 -12.705 1.00 94.69 87 ARG A C 1
ATOM 637 O O . ARG A 1 87 ? -15.761 5.199 -12.811 1.00 94.69 87 ARG A O 1
ATOM 644 N N . HIS A 1 88 ? -13.746 5.583 -13.701 1.00 95.12 88 HIS A N 1
ATOM 645 C CA . HIS A 1 88 ? -14.089 5.018 -14.997 1.00 95.12 88 HIS A CA 1
ATOM 646 C C . HIS A 1 88 ? -14.036 3.470 -14.969 1.00 95.12 88 HIS A C 1
ATOM 648 O O . HIS A 1 88 ? -12.984 2.902 -14.650 1.00 95.12 88 HIS A O 1
ATOM 654 N N . PRO A 1 89 ? -15.123 2.756 -15.341 1.00 92.12 89 PRO A N 1
ATOM 655 C CA . PRO A 1 89 ? -15.222 1.295 -15.202 1.00 92.12 89 PRO A CA 1
ATOM 656 C C . PRO A 1 89 ? -14.115 0.503 -15.908 1.00 92.12 89 PRO A C 1
ATOM 658 O O . PRO A 1 89 ? -13.679 -0.530 -15.411 1.00 92.12 89 PRO A O 1
ATOM 661 N N . SER A 1 90 ? -13.635 0.993 -17.055 1.00 95.38 90 SER A N 1
ATOM 662 C CA . SER A 1 90 ? -12.611 0.303 -17.856 1.00 95.38 90 SER A CA 1
ATOM 663 C C . SER A 1 90 ? -11.184 0.441 -17.319 1.00 95.38 90 SER A C 1
ATOM 665 O O . SER A 1 90 ? -10.309 -0.302 -17.752 1.00 95.38 90 SER A O 1
ATOM 667 N N . THR A 1 91 ? -10.921 1.396 -16.424 1.00 95.81 91 THR A N 1
ATOM 668 C CA . THR A 1 91 ? -9.557 1.720 -15.967 1.00 95.81 91 THR A CA 1
ATOM 669 C C . THR A 1 91 ? -9.375 1.520 -14.472 1.00 95.81 91 THR A C 1
ATOM 671 O O . THR A 1 91 ? -8.304 1.091 -14.052 1.00 95.81 91 THR A O 1
ATOM 674 N N . SER A 1 92 ? -10.414 1.785 -13.673 1.00 95.00 92 SER A N 1
ATOM 675 C CA . SER A 1 92 ? -10.349 1.768 -12.209 1.00 95.00 92 SER A CA 1
ATOM 676 C C . SER A 1 92 ? -9.766 0.464 -11.664 1.00 95.00 92 SER A C 1
ATOM 678 O O . SER A 1 92 ? -8.752 0.479 -10.968 1.00 95.00 92 SER A O 1
ATOM 680 N N . HIS A 1 93 ? -10.344 -0.675 -12.054 1.00 94.81 93 HIS A N 1
ATOM 681 C CA . HIS A 1 93 ? -9.924 -1.981 -11.553 1.00 94.81 93 HIS A CA 1
ATOM 682 C C . HIS A 1 93 ? -8.460 -2.296 -11.890 1.00 94.81 93 HIS A C 1
ATOM 684 O O . HIS A 1 93 ? -7.689 -2.656 -11.004 1.00 94.81 93 HIS A O 1
ATOM 690 N N . SER A 1 94 ? -8.059 -2.094 -13.148 1.00 96.62 94 SER A N 1
ATOM 691 C CA . SER A 1 94 ? -6.693 -2.364 -13.612 1.00 96.62 94 SER A CA 1
ATOM 692 C C . SER A 1 94 ? -5.660 -1.480 -12.915 1.00 96.62 94 SER A C 1
ATOM 694 O O . SER A 1 94 ? -4.602 -1.968 -12.527 1.00 96.62 94 SER A O 1
ATOM 696 N N . ILE A 1 95 ? -5.971 -0.196 -12.709 1.00 97.44 95 ILE A N 1
ATOM 697 C CA . ILE A 1 95 ? -5.086 0.729 -11.991 1.00 97.44 95 ILE A CA 1
ATOM 698 C C . ILE A 1 95 ? -4.943 0.301 -10.530 1.00 97.44 95 ILE A C 1
ATOM 700 O O . ILE A 1 95 ? -3.822 0.202 -10.037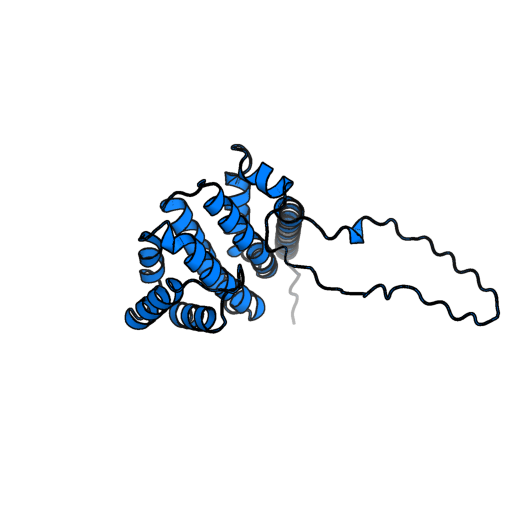 1.00 97.44 95 ILE A O 1
ATOM 704 N N . VAL A 1 96 ? -6.057 0.012 -9.849 1.00 97.31 96 VAL A N 1
ATOM 705 C CA . VAL A 1 96 ? -6.041 -0.406 -8.440 1.00 97.31 96 VAL A CA 1
ATOM 706 C C . VAL A 1 96 ? -5.231 -1.684 -8.266 1.00 97.31 96 VAL A C 1
ATOM 708 O O . VAL A 1 96 ? -4.336 -1.721 -7.425 1.00 97.31 96 VAL A O 1
ATOM 711 N N . LEU A 1 97 ? -5.489 -2.709 -9.081 1.00 97.31 97 LEU A N 1
ATOM 712 C CA . LEU A 1 97 ? -4.735 -3.960 -9.020 1.00 97.31 97 LEU A CA 1
ATOM 713 C C . LEU A 1 97 ? -3.253 -3.762 -9.331 1.00 97.31 97 LEU A C 1
ATOM 715 O O . LEU A 1 97 ? -2.418 -4.371 -8.672 1.00 97.31 97 LEU A O 1
ATOM 719 N N . CYS A 1 98 ? -2.911 -2.906 -10.295 1.00 98.19 98 CYS A N 1
ATOM 720 C CA . CYS A 1 98 ? -1.516 -2.631 -10.618 1.00 98.19 98 CYS A CA 1
ATOM 721 C C . CYS A 1 98 ? -0.792 -1.938 -9.455 1.00 98.19 98 CYS A C 1
ATOM 723 O O . CYS A 1 98 ? 0.280 -2.389 -9.057 1.00 98.19 98 CYS A O 1
ATOM 725 N N . VAL A 1 99 ? -1.392 -0.902 -8.857 1.00 98.31 99 VAL A N 1
ATOM 726 C CA . VAL A 1 99 ? -0.807 -0.192 -7.707 1.00 98.31 99 VAL A CA 1
ATOM 727 C C . VAL A 1 99 ? -0.651 -1.122 -6.503 1.00 98.31 99 VAL A C 1
ATOM 729 O O . VAL A 1 99 ? 0.400 -1.112 -5.866 1.00 98.31 99 VAL A O 1
ATOM 732 N N . LEU A 1 100 ? -1.662 -1.943 -6.198 1.00 98.44 100 LEU A N 1
ATOM 733 C CA . LEU A 1 100 ? -1.584 -2.908 -5.097 1.00 98.44 100 LEU A CA 1
ATOM 734 C C . LEU A 1 100 ? -0.563 -4.015 -5.382 1.00 98.44 100 LEU A C 1
ATOM 736 O O . LEU A 1 100 ? 0.217 -4.357 -4.501 1.00 98.44 100 LEU A O 1
ATOM 740 N N . GLY A 1 101 ? -0.523 -4.538 -6.609 1.00 98.19 101 GLY A N 1
ATOM 741 C CA . GLY A 1 101 ? 0.444 -5.552 -7.027 1.00 98.19 101 GLY A CA 1
ATOM 742 C C . GLY A 1 101 ? 1.885 -5.050 -6.952 1.00 98.19 101 GLY A C 1
ATOM 743 O O . GLY A 1 101 ? 2.759 -5.769 -6.475 1.00 98.19 101 GLY A O 1
ATOM 744 N N . ALA A 1 102 ? 2.120 -3.789 -7.323 1.00 98.44 102 ALA A N 1
ATOM 745 C CA . ALA A 1 102 ? 3.435 -3.161 -7.253 1.00 98.44 102 ALA A CA 1
ATOM 746 C C . ALA A 1 102 ? 4.006 -3.083 -5.827 1.00 98.44 102 ALA A C 1
ATOM 748 O O . ALA A 1 102 ? 5.225 -3.044 -5.675 1.00 98.44 102 ALA A O 1
ATOM 749 N N . LEU A 1 103 ? 3.169 -3.128 -4.778 1.00 98.56 103 LEU A N 1
ATOM 750 C CA . LEU A 1 103 ? 3.641 -3.223 -3.388 1.00 98.56 103 LEU A CA 1
ATOM 751 C C . LEU A 1 103 ? 4.409 -4.521 -3.110 1.00 98.56 103 LEU A C 1
ATOM 753 O O . LEU A 1 103 ? 5.216 -4.532 -2.181 1.00 98.56 103 LEU A O 1
ATOM 757 N N . SER A 1 104 ? 4.145 -5.583 -3.878 1.00 97.56 104 SER A N 1
ATOM 758 C CA . SER A 1 104 ? 4.667 -6.940 -3.673 1.00 97.56 104 SER A CA 1
ATOM 759 C C . SER A 1 104 ? 5.337 -7.540 -4.914 1.00 97.56 104 SER A C 1
ATOM 761 O O . SER A 1 104 ? 5.598 -8.743 -4.951 1.00 97.56 104 SER A O 1
ATOM 763 N N . TRP A 1 105 ? 5.630 -6.741 -5.943 1.00 97.88 105 TRP A N 1
ATOM 764 C CA . TRP A 1 105 ? 6.578 -7.165 -6.975 1.00 97.88 105 TRP A CA 1
ATOM 765 C C . TRP A 1 105 ? 7.946 -7.390 -6.342 1.00 97.88 105 TRP A C 1
ATOM 767 O O . TRP A 1 105 ? 8.280 -6.737 -5.361 1.00 97.88 105 TRP A O 1
ATOM 777 N N . ASN A 1 106 ? 8.768 -8.278 -6.903 1.00 96.31 106 ASN A N 1
ATOM 778 C CA . ASN A 1 106 ? 10.094 -8.581 -6.357 1.00 96.31 106 ASN A CA 1
ATOM 779 C C . ASN A 1 106 ? 11.111 -7.444 -6.598 1.00 96.31 106 ASN A C 1
ATOM 781 O O . ASN A 1 106 ? 12.229 -7.694 -7.027 1.00 96.31 106 ASN A O 1
ATOM 785 N N . ASP A 1 107 ? 10.723 -6.189 -6.371 1.00 97.56 107 ASP A N 1
ATOM 786 C CA . ASP A 1 107 ? 11.472 -4.962 -6.604 1.00 97.56 107 ASP A CA 1
ATOM 787 C C . ASP A 1 107 ? 11.104 -3.903 -5.554 1.00 97.56 107 ASP A C 1
ATOM 789 O O . ASP A 1 107 ? 10.055 -3.254 -5.613 1.00 97.56 107 ASP A O 1
ATOM 793 N N . SER A 1 108 ? 12.004 -3.692 -4.593 1.00 97.56 108 SER A N 1
ATOM 794 C CA . SER A 1 108 ? 11.785 -2.763 -3.483 1.00 97.56 108 SER A CA 1
ATOM 795 C C . SER A 1 108 ? 11.597 -1.308 -3.933 1.00 97.56 108 SER A C 1
ATOM 797 O O . SER A 1 108 ? 10.861 -0.571 -3.275 1.00 97.56 108 SER A O 1
ATOM 799 N N . ASN A 1 109 ? 12.175 -0.888 -5.066 1.00 97.38 109 ASN A N 1
ATOM 800 C CA . ASN A 1 109 ? 11.995 0.472 -5.585 1.00 97.38 109 ASN A CA 1
ATOM 801 C C . ASN A 1 109 ? 10.581 0.687 -6.138 1.00 97.38 109 ASN A C 1
ATOM 803 O O . ASN A 1 109 ? 9.968 1.725 -5.876 1.00 97.38 109 ASN A O 1
ATOM 807 N N . ALA A 1 110 ? 10.050 -0.298 -6.869 1.00 97.69 110 ALA A N 1
ATOM 808 C CA . ALA A 1 110 ? 8.672 -0.266 -7.357 1.00 97.69 110 ALA A CA 1
ATOM 809 C C . ALA A 1 110 ? 7.681 -0.256 -6.183 1.00 97.69 110 ALA A C 1
ATOM 811 O O . ALA A 1 110 ? 6.789 0.593 -6.141 1.00 97.69 110 ALA A O 1
ATOM 812 N N . SER A 1 111 ? 7.915 -1.104 -5.174 1.00 98.38 111 SER A N 1
ATOM 813 C CA . SER A 1 111 ? 7.129 -1.124 -3.934 1.00 98.38 111 SER A CA 1
ATOM 814 C C . SER A 1 111 ? 7.147 0.229 -3.219 1.00 98.38 111 SER A C 1
ATOM 816 O O . SER A 1 111 ? 6.091 0.765 -2.874 1.00 98.38 111 SER A O 1
ATOM 818 N N . LEU A 1 112 ? 8.323 0.852 -3.077 1.00 96.94 112 LEU A N 1
ATOM 819 C CA . LEU A 1 112 ? 8.453 2.165 -2.447 1.00 96.94 112 LEU A CA 1
ATOM 820 C C . LEU A 1 112 ? 7.652 3.237 -3.202 1.00 96.94 112 LEU A C 1
ATOM 822 O O . LEU A 1 112 ? 6.909 3.992 -2.571 1.00 96.94 112 LEU A O 1
ATOM 826 N N . LYS A 1 113 ? 7.721 3.269 -4.539 1.00 95.56 113 LYS A N 1
ATOM 827 C CA . LYS A 1 113 ? 6.903 4.175 -5.368 1.00 95.56 113 LYS A CA 1
ATOM 828 C C . LYS A 1 113 ? 5.406 3.899 -5.196 1.00 95.56 113 LYS A C 1
ATOM 830 O O . LYS A 1 113 ? 4.632 4.836 -5.003 1.00 95.56 113 LYS A O 1
ATOM 835 N N . ALA A 1 114 ? 4.997 2.632 -5.184 1.00 97.62 114 ALA A N 1
ATOM 836 C CA . ALA A 1 114 ? 3.603 2.231 -5.003 1.00 97.62 114 ALA A CA 1
ATOM 837 C C . ALA A 1 114 ? 3.026 2.672 -3.646 1.00 97.62 114 ALA A C 1
ATOM 839 O O . ALA A 1 114 ? 1.845 3.037 -3.566 1.00 97.62 114 ALA A O 1
ATOM 840 N N . THR A 1 115 ? 3.847 2.745 -2.586 1.00 96.25 115 THR A N 1
ATOM 841 C CA . THR A 1 115 ? 3.382 3.275 -1.291 1.00 96.25 115 THR A CA 1
ATOM 842 C C . THR A 1 115 ? 2.896 4.724 -1.379 1.00 96.25 115 THR A C 1
ATOM 844 O O . THR A 1 115 ? 1.937 5.093 -0.699 1.00 96.25 115 THR A O 1
ATOM 847 N N . MET A 1 116 ? 3.494 5.529 -2.266 1.00 92.25 116 MET A N 1
ATOM 848 C CA . MET A 1 116 ? 3.123 6.933 -2.476 1.00 92.25 116 MET A CA 1
ATOM 849 C C . MET A 1 116 ? 1.767 7.087 -3.178 1.00 92.25 116 MET A C 1
ATOM 851 O O . MET A 1 116 ? 1.123 8.123 -3.037 1.00 92.25 116 MET A O 1
ATOM 855 N N . LEU A 1 117 ? 1.327 6.066 -3.919 1.00 95.81 117 LEU A N 1
ATOM 856 C CA . LEU A 1 117 ? 0.073 6.070 -4.680 1.00 95.81 117 LEU A CA 1
ATOM 857 C C . LEU A 1 117 ? -1.078 5.446 -3.904 1.00 95.81 117 LEU A C 1
ATOM 859 O O . LEU A 1 117 ? -2.208 5.933 -3.959 1.00 95.81 117 LEU A O 1
ATOM 863 N N . THR A 1 118 ? -0.784 4.384 -3.154 1.00 97.50 118 THR A N 1
ATOM 864 C CA . THR A 1 118 ? -1.803 3.570 -2.487 1.00 97.50 118 THR A CA 1
ATOM 865 C C . THR A 1 118 ? -2.628 4.394 -1.498 1.00 97.50 118 THR A C 1
ATOM 867 O O . THR A 1 118 ? -3.852 4.312 -1.503 1.00 97.50 118 THR A O 1
ATOM 870 N N . GLY A 1 119 ? -1.994 5.242 -0.684 1.00 95.31 119 GLY A N 1
ATOM 871 C CA . GLY A 1 119 ? -2.697 6.062 0.309 1.00 95.31 119 GLY A CA 1
ATOM 872 C C . GLY A 1 119 ? -3.743 7.011 -0.306 1.00 95.31 119 GLY A C 1
ATOM 873 O O . GLY A 1 119 ? -4.923 6.915 0.048 1.00 95.31 119 GLY A O 1
ATOM 874 N N . PRO A 1 120 ? -3.348 7.928 -1.213 1.00 94.38 120 PRO A N 1
ATOM 875 C CA . PRO A 1 120 ? -4.282 8.802 -1.923 1.00 94.38 120 PRO A CA 1
ATOM 876 C C . PRO A 1 120 ? -5.366 8.031 -2.685 1.00 94.38 120 PRO A C 1
ATOM 878 O O . PRO A 1 120 ? -6.543 8.379 -2.577 1.00 94.38 120 PRO A O 1
ATOM 881 N N . MET A 1 121 ? -4.991 6.958 -3.389 1.00 96.88 121 MET A N 1
ATOM 882 C CA . MET A 1 121 ? -5.920 6.107 -4.135 1.00 96.88 121 MET A CA 1
ATOM 883 C C . MET A 1 121 ? -7.008 5.521 -3.228 1.00 96.88 121 MET A C 1
ATOM 885 O O . MET A 1 121 ? -8.194 5.668 -3.516 1.00 96.88 121 MET A O 1
ATOM 889 N N . VAL A 1 122 ? -6.628 4.910 -2.101 1.00 96.75 122 VAL A N 1
ATOM 890 C CA . VAL A 1 122 ? -7.577 4.320 -1.144 1.00 96.75 122 VAL A CA 1
ATOM 891 C C . VAL A 1 122 ? -8.518 5.382 -0.584 1.00 96.75 122 VAL A C 1
ATOM 893 O O . VAL A 1 122 ? -9.726 5.160 -0.547 1.00 96.75 122 VAL A O 1
ATOM 896 N N . ARG A 1 123 ? -8.006 6.563 -0.209 1.00 94.25 123 ARG A N 1
ATOM 897 C CA . ARG A 1 123 ? -8.855 7.667 0.270 1.00 94.25 123 ARG A CA 1
ATOM 898 C C . ARG A 1 123 ? -9.875 8.109 -0.778 1.00 94.25 123 ARG A C 1
ATOM 900 O O . ARG A 1 123 ? -11.029 8.331 -0.421 1.00 94.25 123 ARG A O 1
ATOM 907 N N . ALA A 1 124 ? -9.472 8.213 -2.045 1.00 94.56 124 ALA A N 1
ATOM 908 C CA . ALA A 1 124 ? -10.378 8.574 -3.132 1.00 94.56 124 ALA A CA 1
ATOM 909 C C . ALA A 1 124 ? -11.482 7.522 -3.324 1.00 94.56 124 ALA A C 1
ATOM 911 O O . ALA A 1 124 ? -12.657 7.878 -3.354 1.00 94.56 124 ALA A O 1
ATOM 912 N N . LEU A 1 125 ? -11.128 6.233 -3.353 1.00 95.75 125 LEU A N 1
ATOM 913 C CA . LEU A 1 125 ? -12.097 5.137 -3.485 1.00 95.75 125 LEU A CA 1
ATOM 914 C C . LEU A 1 125 ? -13.059 5.064 -2.288 1.00 95.75 125 LEU A C 1
ATOM 916 O O . LEU A 1 125 ? -14.253 4.816 -2.453 1.00 95.75 125 LEU A O 1
ATOM 920 N N . VAL A 1 126 ? -12.556 5.322 -1.077 1.00 94.44 126 VAL A N 1
ATOM 921 C CA . VAL A 1 126 ? -13.372 5.413 0.140 1.00 94.44 126 VAL A CA 1
ATOM 922 C C . VAL A 1 126 ? -14.332 6.600 0.078 1.00 94.44 126 VAL A C 1
ATOM 924 O O . VAL A 1 126 ? -15.487 6.451 0.480 1.00 94.44 126 VAL A O 1
ATOM 927 N N . ALA A 1 127 ? -13.873 7.771 -0.369 1.00 92.69 127 ALA A N 1
ATOM 928 C CA . ALA A 1 127 ? -14.688 8.982 -0.459 1.00 92.69 127 ALA A CA 1
ATOM 929 C C . ALA A 1 127 ? -15.807 8.847 -1.501 1.00 92.69 127 ALA A C 1
ATOM 931 O O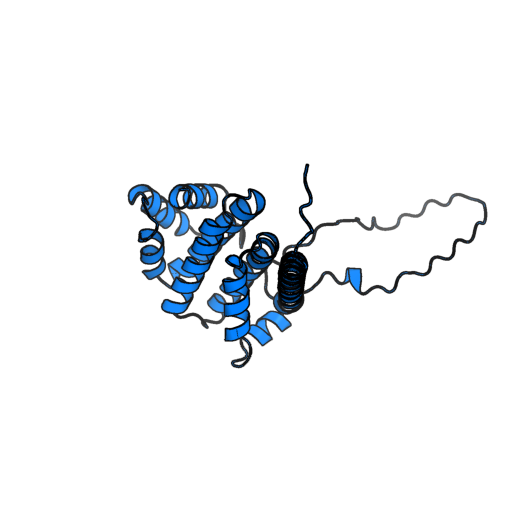 . ALA A 1 127 ? -16.928 9.272 -1.242 1.00 92.69 127 ALA A O 1
ATOM 932 N N . ASP A 1 128 ? -15.509 8.201 -2.626 1.00 91.56 128 ASP A N 1
ATOM 933 C CA . ASP A 1 128 ? -16.453 7.929 -3.713 1.00 91.56 128 ASP A CA 1
ATOM 934 C C . ASP A 1 128 ? -17.443 6.791 -3.391 1.00 91.56 128 ASP A C 1
ATOM 936 O O . ASP A 1 128 ? -18.465 6.639 -4.048 1.00 91.56 128 ASP A O 1
ATOM 940 N N . GLY A 1 129 ? -17.171 5.992 -2.352 1.00 93.81 129 GLY A N 1
ATOM 941 C CA . GLY A 1 129 ? -18.015 4.849 -1.982 1.00 93.81 129 GLY A CA 1
ATOM 942 C C . GLY A 1 129 ? -17.839 3.632 -2.896 1.00 93.81 129 GLY A C 1
ATOM 943 O O . GLY A 1 129 ? -18.652 2.714 -2.852 1.00 93.81 129 GLY A O 1
ATOM 944 N N . SER A 1 130 ? -16.761 3.602 -3.681 1.00 93.00 130 SER A N 1
ATOM 945 C CA . SER A 1 130 ? -16.461 2.558 -4.668 1.00 93.00 130 SER A CA 1
ATOM 946 C C . SER A 1 130 ? -15.904 1.256 -4.066 1.00 93.00 130 SER A C 1
ATOM 948 O O . SER A 1 130 ? -15.721 0.274 -4.783 1.00 93.00 130 SER A O 1
ATOM 950 N N . LEU A 1 131 ? -15.613 1.217 -2.759 1.00 95.69 131 LEU A N 1
ATOM 951 C CA . LEU A 1 131 ? -15.102 0.017 -2.086 1.00 95.69 131 LEU A CA 1
ATOM 952 C C . LEU A 1 131 ? -16.220 -0.818 -1.456 1.00 95.69 131 LEU A C 1
ATOM 954 O O . LEU A 1 131 ? -17.107 -0.291 -0.787 1.00 95.69 131 LEU A O 1
ATOM 958 N N . ASN A 1 132 ? -16.092 -2.138 -1.576 1.00 96.25 132 ASN A N 1
ATOM 959 C CA . ASN A 1 132 ? -16.800 -3.107 -0.744 1.00 96.25 132 ASN A CA 1
ATOM 960 C C . ASN A 1 132 ? -15.850 -3.729 0.303 1.00 96.25 132 ASN A C 1
ATOM 962 O O . ASN A 1 132 ? -14.649 -3.441 0.327 1.00 96.25 132 ASN A O 1
ATOM 966 N N . ALA A 1 133 ? -16.392 -4.579 1.178 1.00 97.31 133 ALA A N 1
ATOM 967 C CA . ALA A 1 133 ? -15.629 -5.195 2.263 1.00 97.31 133 ALA A CA 1
ATOM 96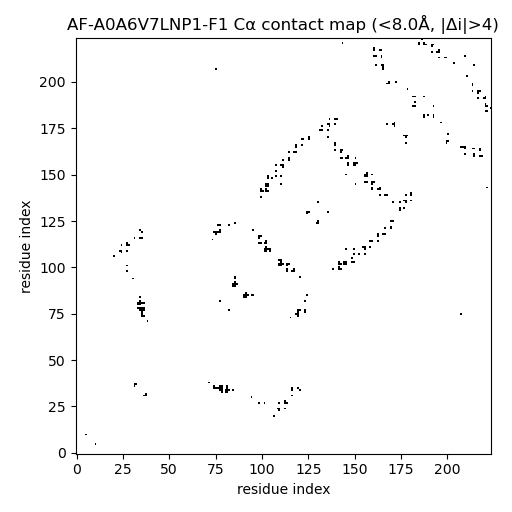8 C C . ALA A 1 133 ? -14.478 -6.092 1.765 1.00 97.31 133 ALA A C 1
ATOM 970 O O . ALA A 1 133 ? -13.394 -6.050 2.345 1.00 97.31 133 ALA A O 1
ATOM 971 N N . ASP A 1 134 ? -14.685 -6.846 0.683 1.00 97.06 134 ASP A N 1
ATOM 972 C CA . ASP A 1 134 ? -13.676 -7.759 0.131 1.00 97.06 134 ASP A CA 1
ATOM 973 C C . ASP A 1 134 ? -12.503 -6.988 -0.480 1.00 97.06 134 ASP A C 1
ATOM 975 O O . ASP A 1 134 ? -11.339 -7.301 -0.230 1.00 97.06 134 ASP A O 1
ATOM 979 N N . MET A 1 135 ? -12.795 -5.913 -1.217 1.00 96.75 135 MET A N 1
ATOM 980 C CA . MET A 1 135 ? -11.780 -5.012 -1.763 1.00 96.75 135 MET A CA 1
ATOM 981 C C . MET A 1 135 ? -10.985 -4.335 -0.646 1.00 96.75 135 MET A C 1
ATOM 983 O O . MET A 1 135 ? -9.761 -4.262 -0.720 1.00 96.75 135 MET A O 1
ATOM 987 N N . ALA A 1 136 ? -11.662 -3.864 0.405 1.00 98.12 136 ALA A N 1
ATOM 988 C CA . ALA A 1 136 ? -11.008 -3.255 1.559 1.00 98.12 136 ALA A CA 1
ATOM 989 C C . ALA A 1 136 ? -10.071 -4.251 2.268 1.00 98.12 136 ALA A C 1
ATOM 991 O O . ALA A 1 136 ? -8.936 -3.903 2.603 1.00 98.12 136 ALA A O 1
ATOM 992 N N . ALA A 1 137 ? -10.517 -5.496 2.459 1.00 98.25 137 ALA A N 1
ATOM 993 C CA . ALA A 1 137 ? -9.690 -6.558 3.020 1.00 98.25 137 ALA A CA 1
ATOM 994 C C . ALA A 1 137 ? -8.474 -6.848 2.129 1.00 98.25 137 ALA A C 1
ATOM 996 O O . ALA A 1 137 ? -7.351 -6.894 2.628 1.00 98.25 137 ALA A O 1
ATOM 997 N N . HIS A 1 138 ? -8.673 -6.958 0.814 1.00 98.06 138 HIS A N 1
ATOM 998 C CA . HIS A 1 138 ? -7.596 -7.199 -0.143 1.00 98.06 138 HIS A CA 1
ATOM 999 C C . HIS A 1 138 ? -6.551 -6.074 -0.155 1.00 98.06 138 HIS A C 1
ATOM 1001 O O . HIS A 1 138 ? -5.356 -6.352 -0.158 1.00 98.06 138 HIS A O 1
ATOM 1007 N N . ILE A 1 139 ? -6.979 -4.808 -0.080 1.00 98.56 139 ILE A N 1
ATOM 1008 C CA . ILE A 1 139 ? -6.075 -3.656 0.051 1.00 98.56 139 ILE A CA 1
ATOM 1009 C C . ILE A 1 139 ? -5.197 -3.797 1.303 1.00 98.56 139 ILE A C 1
ATOM 1011 O O . ILE A 1 139 ? -3.984 -3.605 1.225 1.00 98.56 139 ILE A O 1
ATOM 1015 N N . MET A 1 140 ? -5.786 -4.143 2.454 1.00 98.56 140 MET A N 1
ATOM 1016 C CA . MET A 1 140 ? -5.020 -4.336 3.691 1.00 98.56 140 MET A CA 1
ATOM 1017 C C . MET A 1 140 ? -4.020 -5.492 3.560 1.00 98.56 140 MET A C 1
ATOM 1019 O O . MET A 1 140 ? -2.857 -5.344 3.930 1.00 98.56 140 MET A O 1
ATOM 1023 N N . VAL A 1 141 ? -4.452 -6.619 2.984 1.00 98.56 141 VAL A N 1
ATOM 1024 C CA . VAL A 1 141 ? -3.585 -7.776 2.716 1.00 98.56 141 VAL A CA 1
ATOM 1025 C C . VAL A 1 141 ? -2.414 -7.393 1.811 1.00 98.56 141 VAL A C 1
ATOM 1027 O O . VAL A 1 141 ? -1.284 -7.734 2.141 1.00 98.56 141 VAL A O 1
ATOM 1030 N N . ALA A 1 142 ? -2.643 -6.643 0.730 1.00 98.69 142 ALA A N 1
ATOM 1031 C CA . ALA A 1 142 ? -1.583 -6.218 -0.187 1.00 98.69 142 ALA A CA 1
ATOM 1032 C C . ALA A 1 142 ? -0.510 -5.363 0.515 1.00 98.69 142 ALA A C 1
ATOM 1034 O O . ALA A 1 142 ? 0.686 -5.547 0.290 1.00 98.69 142 ALA A O 1
ATOM 1035 N N . VAL A 1 143 ? -0.910 -4.469 1.429 1.00 98.56 143 VAL A N 1
ATOM 1036 C CA . VAL A 1 143 ? 0.049 -3.684 2.227 1.00 98.56 143 VAL A CA 1
ATOM 1037 C C . VAL A 1 143 ? 0.861 -4.579 3.168 1.00 98.56 143 VAL A C 1
ATOM 1039 O O . VAL A 1 143 ? 2.078 -4.417 3.264 1.00 98.56 143 VAL A O 1
ATOM 1042 N N . LEU A 1 144 ? 0.215 -5.538 3.838 1.00 98.38 144 LEU A N 1
ATOM 1043 C CA . LEU A 1 144 ? 0.895 -6.496 4.717 1.00 98.38 144 LEU A CA 1
ATOM 1044 C C . LEU A 1 144 ? 1.848 -7.414 3.938 1.00 98.38 144 LEU A C 1
ATOM 1046 O O . LEU A 1 144 ? 2.955 -7.670 4.401 1.00 98.38 144 LEU A O 1
ATOM 1050 N N . GLN A 1 145 ? 1.466 -7.858 2.739 1.00 98.38 145 GLN A N 1
ATOM 1051 C CA . GLN A 1 145 ? 2.322 -8.645 1.847 1.00 98.38 145 GLN A CA 1
ATOM 1052 C C . GLN A 1 145 ? 3.542 -7.848 1.383 1.00 98.38 145 GLN A C 1
ATOM 1054 O O . GLN A 1 145 ? 4.659 -8.361 1.429 1.00 98.38 145 GLN A O 1
ATOM 1059 N N . GLY A 1 146 ? 3.363 -6.578 1.005 1.00 98.38 146 GLY A N 1
ATOM 1060 C CA . GLY A 1 146 ? 4.487 -5.692 0.703 1.00 98.38 146 GLY A CA 1
ATOM 1061 C C . GLY A 1 146 ? 5.431 -5.533 1.896 1.00 98.38 146 GLY A C 1
ATOM 1062 O O . GLY A 1 146 ? 6.650 -5.582 1.730 1.00 98.38 146 GLY A O 1
ATOM 1063 N N . LEU A 1 147 ? 4.886 -5.396 3.112 1.00 97.94 147 LEU A N 1
ATOM 1064 C CA . LEU A 1 147 ? 5.686 -5.312 4.338 1.00 97.94 147 LEU A CA 1
ATOM 1065 C C . LEU A 1 147 ? 6.436 -6.616 4.624 1.00 97.94 147 LEU A C 1
ATOM 1067 O O . LEU A 1 147 ? 7.601 -6.562 5.001 1.00 97.94 147 LEU A O 1
ATOM 1071 N N . GLN A 1 148 ? 5.812 -7.768 4.388 1.00 97.19 148 GLN A N 1
ATOM 1072 C CA . GLN A 1 148 ? 6.460 -9.071 4.526 1.00 97.19 148 GLN A CA 1
ATOM 1073 C C . GLN A 1 148 ? 7.612 -9.254 3.527 1.00 97.19 148 GLN A C 1
ATOM 1075 O O . GLN A 1 148 ? 8.642 -9.819 3.884 1.00 97.19 148 GLN A O 1
ATOM 1080 N N . LEU A 1 149 ? 7.443 -8.794 2.283 1.00 98.00 149 LEU A N 1
ATOM 1081 C CA . LEU A 1 149 ? 8.421 -8.996 1.211 1.00 98.00 149 LEU A CA 1
ATOM 1082 C C . LEU A 1 149 ? 9.583 -7.991 1.242 1.00 98.00 149 LEU A C 1
ATOM 1084 O O . LEU A 1 149 ? 10.697 -8.333 0.844 1.00 98.00 149 LEU A O 1
ATOM 1088 N N . HIS A 1 150 ? 9.331 -6.750 1.668 1.00 97.94 150 HIS A N 1
ATOM 1089 C CA . HIS A 1 150 ? 10.308 -5.654 1.595 1.00 97.94 150 HIS A CA 1
ATOM 1090 C C . HIS A 1 150 ? 10.654 -5.013 2.943 1.00 97.94 150 HIS A C 1
ATOM 1092 O O . HIS A 1 150 ? 11.469 -4.089 2.983 1.00 97.94 150 HIS A O 1
ATOM 1098 N N . GLY A 1 151 ? 10.059 -5.468 4.049 1.00 96.50 151 GLY A N 1
ATOM 1099 C CA . GLY A 1 151 ? 10.235 -4.894 5.388 1.00 96.50 151 GLY A CA 1
ATOM 1100 C C . GLY A 1 151 ? 11.655 -4.982 5.955 1.00 96.50 151 GLY A C 1
ATOM 1101 O O . GLY A 1 151 ? 11.957 -4.296 6.929 1.00 96.50 151 GLY A O 1
ATOM 1102 N N . GLN A 1 152 ? 12.535 -5.769 5.337 1.00 95.88 152 GLN A N 1
ATOM 1103 C CA . GLN A 1 152 ? 13.974 -5.810 5.603 1.00 95.88 152 GLN A CA 1
ATOM 1104 C C . GLN A 1 152 ? 14.707 -4.534 5.163 1.00 95.88 152 GLN A C 1
ATOM 1106 O O . GLN A 1 152 ? 15.775 -4.226 5.688 1.00 95.88 152 GLN A O 1
ATOM 1111 N N . HIS A 1 153 ? 14.154 -3.779 4.208 1.00 96.50 153 HIS A N 1
ATOM 1112 C CA . HIS A 1 153 ? 14.716 -2.507 3.764 1.00 96.50 153 HIS A CA 1
ATOM 1113 C C . HIS A 1 153 ? 14.104 -1.363 4.574 1.00 96.50 153 HIS A C 1
ATOM 1115 O O . HIS A 1 153 ? 12.891 -1.166 4.551 1.00 96.50 153 HIS A O 1
ATOM 1121 N N . GLU A 1 154 ? 14.935 -0.565 5.249 1.00 96.25 154 GLU A N 1
ATOM 1122 C CA . GLU A 1 154 ? 14.481 0.490 6.171 1.00 96.25 154 GLU A CA 1
ATOM 1123 C C . GLU A 1 154 ? 13.497 1.482 5.520 1.00 96.25 154 GLU A C 1
ATOM 1125 O O . GLU A 1 154 ? 12.458 1.807 6.102 1.00 96.25 154 GLU A O 1
ATOM 1130 N N . ALA A 1 155 ? 13.779 1.911 4.284 1.00 96.62 155 ALA A N 1
ATOM 1131 C CA . ALA A 1 155 ? 12.923 2.834 3.539 1.00 96.62 155 ALA A CA 1
ATOM 1132 C C . ALA A 1 155 ? 11.535 2.239 3.245 1.00 96.62 155 ALA A C 1
ATOM 1134 O O . ALA A 1 155 ? 10.514 2.894 3.476 1.00 96.62 155 ALA A O 1
ATOM 1135 N N . ASN A 1 156 ? 11.480 0.990 2.773 1.00 97.44 156 ASN A N 1
ATOM 1136 C CA . ASN A 1 156 ? 10.222 0.287 2.527 1.00 97.44 156 ASN A CA 1
ATOM 1137 C C . ASN A 1 156 ? 9.479 0.040 3.835 1.00 97.44 156 ASN A C 1
ATOM 1139 O O . ASN A 1 156 ? 8.293 0.342 3.912 1.00 97.44 156 ASN A O 1
ATOM 1143 N N . GLN A 1 157 ? 10.171 -0.432 4.874 1.00 97.50 157 GLN A N 1
ATOM 1144 C CA . GLN A 1 157 ? 9.583 -0.687 6.185 1.00 97.50 157 GLN A CA 1
ATOM 1145 C C . GLN A 1 157 ? 8.884 0.566 6.731 1.00 97.50 157 GLN A C 1
ATOM 1147 O O . GLN A 1 157 ? 7.707 0.519 7.088 1.00 97.50 157 GLN A O 1
ATOM 1152 N N . GLY A 1 158 ? 9.576 1.710 6.751 1.00 96.31 158 GLY A N 1
ATOM 1153 C CA . GLY A 1 158 ? 9.017 2.971 7.244 1.00 96.31 158 GLY A CA 1
ATOM 1154 C C . GLY A 1 158 ? 7.799 3.450 6.444 1.00 96.31 158 GLY A C 1
ATOM 1155 O O . GLY A 1 158 ? 6.792 3.880 7.030 1.00 96.31 158 GLY A O 1
ATOM 1156 N N . SER A 1 159 ? 7.865 3.346 5.114 1.00 96.94 159 SER A N 1
ATOM 1157 C CA . SER A 1 159 ? 6.775 3.734 4.213 1.00 96.94 159 SER A CA 1
ATOM 1158 C C . SER A 1 159 ? 5.568 2.802 4.323 1.00 96.94 159 SER A C 1
ATOM 1160 O O . SER A 1 159 ? 4.444 3.282 4.451 1.00 96.94 159 SER A O 1
ATOM 1162 N N . LEU A 1 160 ? 5.782 1.486 4.367 1.00 98.00 160 LEU A N 1
ATOM 1163 C CA . LEU A 1 160 ? 4.729 0.471 4.460 1.00 98.00 160 LEU A CA 1
ATOM 1164 C C . LEU A 1 160 ? 4.054 0.456 5.835 1.00 98.00 160 LEU A C 1
ATOM 1166 O O . LEU A 1 160 ? 2.837 0.334 5.900 1.00 98.00 160 LEU A O 1
ATOM 1170 N N . ILE A 1 161 ? 4.789 0.683 6.930 1.00 97.69 161 ILE A N 1
ATOM 1171 C CA . ILE A 1 161 ? 4.191 0.881 8.265 1.00 97.69 161 ILE A CA 1
ATOM 1172 C C . ILE A 1 161 ? 3.306 2.129 8.278 1.00 97.69 161 ILE A C 1
ATOM 1174 O O . ILE A 1 161 ? 2.198 2.117 8.818 1.00 97.69 161 ILE A O 1
ATOM 1178 N N . THR A 1 162 ? 3.791 3.225 7.686 1.00 96.06 162 THR A N 1
ATOM 1179 C CA . THR A 1 162 ? 3.013 4.465 7.587 1.00 96.06 162 THR A CA 1
ATOM 1180 C C . THR A 1 162 ? 1.744 4.242 6.768 1.00 96.06 162 THR A C 1
ATOM 1182 O O . THR A 1 162 ? 0.665 4.640 7.207 1.00 96.06 162 THR A O 1
ATOM 1185 N N . LEU A 1 163 ? 1.874 3.590 5.612 1.00 97.25 163 LEU A N 1
ATOM 1186 C CA . LEU A 1 163 ? 0.768 3.271 4.723 1.00 97.25 163 LEU A CA 1
ATOM 1187 C C . LEU A 1 163 ? -0.237 2.329 5.388 1.00 97.25 163 LEU A C 1
ATOM 1189 O O . LEU A 1 163 ? -1.428 2.607 5.353 1.00 97.25 163 LEU A O 1
ATOM 1193 N N . GLY A 1 164 ? 0.219 1.253 6.027 1.00 97.62 164 GLY A N 1
ATOM 1194 C CA . GLY A 1 164 ? -0.644 0.276 6.692 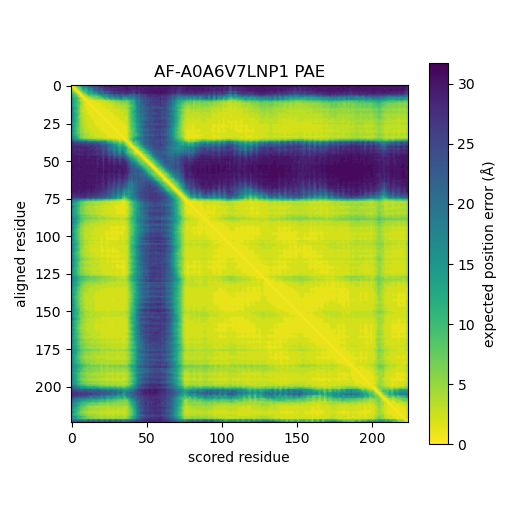1.00 97.62 164 GLY A CA 1
ATOM 1195 C C . GLY A 1 164 ? -1.485 0.910 7.792 1.00 97.62 164 GLY A C 1
ATOM 1196 O O . GLY A 1 164 ? -2.701 0.725 7.824 1.00 97.62 164 GLY A O 1
ATOM 1197 N N . ALA A 1 165 ? -0.879 1.771 8.615 1.00 96.44 165 ALA A N 1
ATOM 1198 C CA . ALA A 1 165 ? -1.626 2.557 9.587 1.00 96.44 165 ALA A CA 1
ATOM 1199 C C . ALA A 1 165 ? -2.637 3.510 8.908 1.00 96.44 165 ALA A C 1
ATOM 1201 O O . ALA A 1 165 ? -3.799 3.542 9.305 1.00 96.44 165 ALA A O 1
ATOM 1202 N N . GLN A 1 166 ? -2.240 4.241 7.858 1.00 94.50 166 GLN A N 1
ATOM 1203 C CA . GLN A 1 166 ? -3.138 5.146 7.115 1.00 94.50 166 GLN A CA 1
ATOM 1204 C C . GLN A 1 166 ? -4.344 4.415 6.516 1.00 94.50 166 GLN A C 1
ATOM 1206 O O . GLN A 1 166 ? -5.481 4.870 6.627 1.00 94.50 166 GLN A O 1
ATOM 1211 N N . VAL A 1 167 ? -4.091 3.283 5.866 1.00 96.62 167 VAL A N 1
ATOM 1212 C CA . VAL A 1 167 ? -5.110 2.455 5.224 1.00 96.62 167 VAL A CA 1
ATOM 1213 C C . VAL A 1 167 ? -6.033 1.852 6.280 1.00 96.62 167 VAL A C 1
ATOM 1215 O O . VAL A 1 167 ? -7.247 1.878 6.097 1.00 96.62 167 VAL A O 1
ATOM 1218 N N . TYR A 1 168 ? -5.498 1.384 7.412 1.00 97.44 168 TYR A N 1
ATOM 1219 C CA . TYR A 1 168 ? -6.314 0.839 8.495 1.00 97.44 168 TYR A CA 1
ATOM 1220 C C . TYR A 1 168 ? -7.258 1.899 9.061 1.00 97.44 168 TYR A C 1
ATOM 1222 O O . TYR A 1 168 ? -8.462 1.672 9.135 1.00 97.44 168 TYR A O 1
ATOM 1230 N N . GLU A 1 169 ? -6.730 3.078 9.398 1.00 94.12 169 GLU A N 1
ATOM 1231 C CA . GLU A 1 169 ? -7.514 4.209 9.904 1.00 94.12 169 GLU A CA 1
ATOM 1232 C C . GLU A 1 169 ? -8.614 4.637 8.919 1.00 94.12 169 GLU A C 1
ATOM 1234 O O . GLU A 1 169 ? -9.722 4.972 9.331 1.00 94.12 169 GLU A O 1
ATOM 1239 N N . CYS A 1 170 ? -8.332 4.579 7.614 1.00 93.44 170 CYS A N 1
ATOM 1240 C CA . CYS A 1 170 ? -9.280 4.949 6.568 1.00 93.44 170 CYS A CA 1
ATOM 1241 C C . CYS A 1 170 ? -10.386 3.899 6.356 1.00 93.44 170 CYS A C 1
ATOM 1243 O O . CYS A 1 170 ? -11.555 4.255 6.190 1.00 93.44 170 CYS A O 1
ATOM 1245 N N . LEU A 1 171 ? -10.034 2.610 6.358 1.00 96.88 171 LEU A N 1
ATOM 1246 C CA . LEU A 1 171 ? -10.955 1.520 6.024 1.00 96.88 171 LEU A CA 1
ATOM 1247 C C . LEU A 1 171 ? -11.769 1.035 7.227 1.00 96.88 171 LEU A C 1
ATOM 1249 O O . LEU A 1 171 ? -12.968 0.791 7.091 1.00 96.88 171 LEU A O 1
ATOM 1253 N N . ARG A 1 172 ? -11.148 0.905 8.405 1.00 96.38 172 ARG A N 1
ATOM 1254 C CA . ARG A 1 172 ? -11.739 0.271 9.596 1.00 96.38 172 ARG A CA 1
ATOM 1255 C C . ARG A 1 172 ? -13.089 0.860 10.042 1.00 96.38 172 ARG A C 1
ATOM 1257 O O . ARG A 1 172 ? -13.944 0.062 10.442 1.00 96.38 172 ARG A O 1
ATOM 1264 N N . PRO A 1 173 ? -13.336 2.188 9.974 1.00 94.69 173 PRO A N 1
ATOM 1265 C CA . PRO A 1 173 ? -14.638 2.762 10.323 1.00 94.69 173 PRO A CA 1
ATOM 1266 C C . PRO A 1 173 ? -15.768 2.368 9.363 1.00 94.69 173 PRO A C 1
ATOM 1268 O O . PRO A 1 173 ? -16.917 2.283 9.784 1.00 94.69 173 PRO A O 1
ATOM 1271 N N . LYS A 1 174 ? -15.456 2.128 8.080 1.00 96.06 174 LYS A N 1
ATOM 1272 C CA . LYS A 1 174 ? -16.442 1.732 7.057 1.00 96.06 174 LYS A CA 1
ATOM 1273 C C . LYS A 1 174 ? -16.576 0.219 6.915 1.00 96.06 174 LYS A C 1
ATOM 1275 O O . LYS A 1 174 ? -17.654 -0.274 6.598 1.00 96.06 174 LYS A O 1
ATOM 1280 N N . PHE A 1 175 ? -15.492 -0.510 7.165 1.00 97.50 175 PHE A N 1
ATOM 1281 C CA . PHE A 1 175 ? -15.399 -1.954 6.985 1.00 97.50 175 PHE A CA 1
ATOM 1282 C C . PHE A 1 175 ? -14.887 -2.599 8.278 1.00 97.50 175 PHE A C 1
ATOM 1284 O O . PHE A 1 175 ? -13.679 -2.777 8.459 1.00 97.50 175 PHE A O 1
ATOM 1291 N N . PRO A 1 176 ? -15.783 -2.962 9.214 1.00 96.69 176 PRO A N 1
ATOM 1292 C CA . PRO A 1 176 ? -15.365 -3.518 10.494 1.00 96.69 176 PRO A CA 1
ATOM 1293 C C . PRO A 1 176 ? -14.587 -4.832 10.395 1.00 96.69 176 PRO A C 1
ATOM 1295 O O . PRO A 1 176 ? -13.788 -5.128 11.278 1.00 96.69 176 PRO A O 1
ATOM 1298 N N . SER A 1 177 ? -14.773 -5.586 9.307 1.00 96.19 177 SER A N 1
ATOM 1299 C CA . SER A 1 177 ? -14.066 -6.839 9.022 1.00 96.19 177 SER A CA 1
ATOM 1300 C C . SER A 1 177 ? -12.552 -6.678 8.859 1.00 96.19 177 SER A C 1
ATOM 1302 O O . SER A 1 177 ? -11.838 -7.665 8.992 1.00 96.19 177 SER A O 1
ATOM 1304 N N . ILE A 1 178 ? -12.026 -5.464 8.653 1.00 98.00 178 ILE A N 1
ATOM 1305 C CA . ILE A 1 178 ? -10.576 -5.228 8.532 1.00 98.00 178 ILE A CA 1
ATOM 1306 C C . ILE A 1 178 ? -9.795 -5.720 9.760 1.00 98.00 178 ILE A C 1
ATOM 1308 O O . ILE A 1 178 ? -8.665 -6.184 9.619 1.00 98.00 178 ILE A O 1
ATOM 1312 N N . ILE A 1 179 ? -10.395 -5.703 10.957 1.00 97.56 179 ILE A N 1
ATOM 1313 C CA . ILE A 1 179 ? -9.752 -6.261 12.157 1.00 97.56 179 ILE A CA 1
ATOM 1314 C C . ILE A 1 179 ? -9.434 -7.757 11.999 1.00 97.56 179 ILE A C 1
ATOM 1316 O O . ILE A 1 179 ? -8.412 -8.218 12.496 1.00 97.56 179 ILE A O 1
ATOM 1320 N N . GLN A 1 180 ? -10.264 -8.505 11.264 1.00 97.75 180 GLN A N 1
ATOM 1321 C CA . GLN A 1 180 ? -10.073 -9.938 11.033 1.00 97.75 180 GLN A CA 1
ATOM 1322 C C . GLN A 1 180 ? -8.845 -10.196 10.157 1.00 97.75 180 GLN A C 1
ATOM 1324 O O . GLN A 1 180 ? -8.138 -11.171 10.384 1.00 97.75 180 GLN A O 1
ATOM 1329 N N . VAL A 1 181 ? -8.540 -9.299 9.211 1.00 98.12 181 VAL A N 1
ATOM 1330 C CA . VAL A 1 181 ? -7.299 -9.363 8.421 1.00 98.12 181 VAL A CA 1
ATOM 1331 C C . VAL A 1 181 ? -6.084 -9.195 9.333 1.00 98.12 181 VAL A C 1
ATOM 1333 O O . VAL A 1 181 ? -5.141 -9.973 9.257 1.00 98.12 181 VAL A O 1
ATOM 1336 N N . MET A 1 182 ? -6.125 -8.230 10.257 1.00 98.06 182 MET A N 1
ATOM 1337 C CA . MET A 1 182 ? -5.025 -8.018 11.207 1.00 98.06 182 MET A CA 1
ATOM 1338 C C . MET A 1 182 ? -4.847 -9.196 12.176 1.00 98.06 182 MET A C 1
ATOM 1340 O O . MET A 1 182 ? -3.725 -9.513 12.557 1.00 98.06 182 MET A O 1
ATOM 1344 N N . GLN A 1 183 ? -5.934 -9.873 12.557 1.00 97.31 183 GLN A N 1
ATOM 1345 C CA . GLN A 1 183 ? -5.891 -11.074 13.401 1.00 97.31 183 GLN A CA 1
ATOM 1346 C C . GLN A 1 183 ? -5.218 -12.274 12.719 1.00 97.31 183 GLN A C 1
ATOM 1348 O O . GLN A 1 183 ? -4.786 -13.192 13.411 1.00 97.31 183 GLN A O 1
ATOM 1353 N N . GLN A 1 184 ? -5.123 -12.280 11.386 1.00 96.75 184 GLN A N 1
ATOM 1354 C CA . GLN A 1 184 ? -4.452 -13.341 10.629 1.00 96.75 184 GLN A CA 1
ATOM 1355 C C . GLN A 1 184 ? -2.927 -13.181 10.592 1.00 96.75 184 GLN A C 1
ATOM 1357 O O . GLN A 1 184 ? -2.244 -14.081 10.107 1.00 96.75 184 GLN A O 1
ATOM 1362 N N . ILE A 1 185 ? -2.377 -12.072 11.103 1.00 96.25 185 ILE A N 1
ATOM 1363 C CA . ILE A 1 185 ? -0.928 -11.886 11.196 1.00 96.25 185 ILE A CA 1
ATOM 1364 C C . ILE A 1 185 ? -0.353 -12.945 12.158 1.00 96.25 185 ILE A C 1
ATOM 1366 O O . ILE A 1 185 ? -0.763 -13.003 13.323 1.00 96.25 185 ILE A O 1
ATOM 1370 N N . PRO A 1 186 ? 0.605 -13.781 11.713 1.00 94.12 186 PRO A N 1
ATOM 1371 C CA . PRO A 1 186 ? 1.226 -14.786 12.569 1.00 94.12 186 PRO A CA 1
ATOM 1372 C C . PRO A 1 186 ? 1.823 -14.177 13.843 1.00 94.12 186 PRO A C 1
ATOM 1374 O O . PRO A 1 186 ? 2.567 -13.202 13.783 1.00 94.12 186 PRO A O 1
ATOM 1377 N N . GLY A 1 187 ? 1.500 -14.759 15.001 1.00 92.12 187 GLY A N 1
ATOM 1378 C CA . GLY A 1 187 ? 2.044 -14.327 16.294 1.00 92.12 187 GLY A CA 1
ATOM 1379 C C . GLY A 1 187 ? 1.497 -12.998 16.830 1.00 92.12 187 GLY A C 1
ATOM 1380 O O . GLY A 1 187 ? 2.014 -12.502 17.831 1.00 92.12 187 GLY A O 1
ATOM 1381 N N . VAL A 1 188 ? 0.457 -12.422 16.213 1.00 95.81 188 VAL A N 1
ATOM 1382 C CA . VAL A 1 188 ? -0.124 -11.156 16.676 1.00 95.81 188 VAL A CA 1
ATOM 1383 C C . VAL A 1 188 ? -0.651 -11.275 18.108 1.00 95.81 188 VAL A C 1
ATOM 1385 O O . VAL A 1 188 ? -1.427 -12.170 18.443 1.00 95.81 188 VAL A O 1
ATOM 1388 N N . ASN A 1 189 ? -0.241 -10.347 18.973 1.00 95.44 189 ASN A N 1
ATOM 1389 C CA . ASN A 1 189 ? -0.751 -10.273 20.337 1.00 95.44 189 ASN A CA 1
ATOM 1390 C C . ASN A 1 189 ? -2.141 -9.600 20.339 1.00 95.44 189 ASN A C 1
ATOM 1392 O O . ASN A 1 189 ? -2.236 -8.424 19.966 1.00 95.44 189 ASN A O 1
ATOM 1396 N N . PRO A 1 190 ? -3.210 -10.277 20.810 1.00 95.38 190 PRO A N 1
ATOM 1397 C CA . PRO A 1 190 ? -4.557 -9.708 20.825 1.00 95.38 190 PRO A CA 1
ATOM 1398 C C . PRO A 1 190 ? -4.676 -8.398 21.614 1.00 95.38 190 PRO A C 1
ATOM 1400 O O . PRO A 1 190 ? -5.423 -7.513 21.207 1.00 95.38 190 PRO A O 1
ATOM 1403 N N . ALA A 1 191 ? -3.921 -8.237 22.707 1.00 96.62 191 ALA A N 1
ATOM 1404 C CA . ALA A 1 191 ? -3.958 -7.025 23.526 1.00 96.62 191 ALA A CA 1
ATOM 1405 C C . ALA A 1 191 ? -3.308 -5.827 22.817 1.00 96.62 191 ALA A C 1
ATOM 1407 O O . ALA A 1 191 ? -3.799 -4.701 22.910 1.00 96.62 191 ALA A O 1
ATOM 1408 N N . ASP A 1 192 ? -2.222 -6.061 22.075 1.00 96.62 192 ASP A N 1
ATOM 1409 C CA . ASP A 1 192 ? -1.583 -5.014 21.274 1.00 96.62 192 ASP A CA 1
ATOM 1410 C C . ASP A 1 192 ? -2.451 -4.619 20.077 1.00 96.62 192 ASP A C 1
ATOM 1412 O O . ASP A 1 192 ? -2.580 -3.429 19.785 1.00 96.62 192 ASP A O 1
ATOM 1416 N N . LEU A 1 193 ? -3.100 -5.596 19.433 1.00 97.38 193 LEU A N 1
ATOM 1417 C CA . LEU A 1 193 ? -4.052 -5.340 18.355 1.00 97.38 193 LEU A CA 1
ATOM 1418 C C . LEU 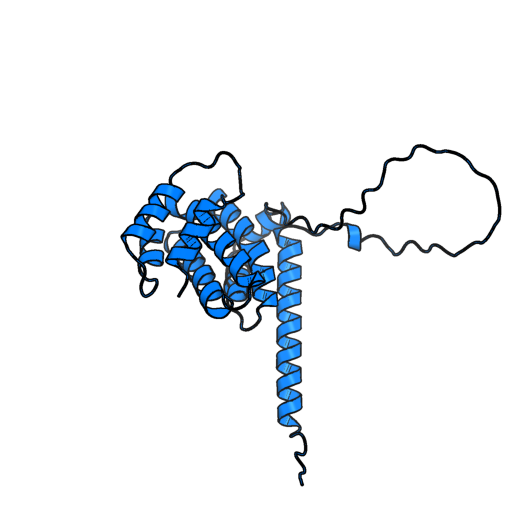A 1 193 ? -5.278 -4.562 18.850 1.00 97.38 193 LEU A C 1
ATOM 1420 O O . LEU A 1 193 ? -5.685 -3.597 18.208 1.00 97.38 193 LEU A O 1
ATOM 1424 N N . GLN A 1 194 ? -5.831 -4.926 20.008 1.00 96.88 194 GLN A N 1
ATOM 1425 C CA . GLN A 1 194 ? -6.929 -4.185 20.624 1.00 96.88 194 GLN A CA 1
ATOM 1426 C C . GLN A 1 194 ? -6.518 -2.738 20.925 1.00 96.88 194 GLN A C 1
ATOM 1428 O O . GLN A 1 194 ? -7.214 -1.800 20.540 1.00 96.88 194 GLN A O 1
ATOM 1433 N N . ARG A 1 195 ? -5.348 -2.540 21.546 1.00 96.31 195 ARG A N 1
ATOM 1434 C CA . ARG A 1 195 ? -4.814 -1.202 21.837 1.00 96.31 195 ARG A CA 1
ATOM 1435 C C . ARG A 1 195 ? -4.614 -0.375 20.567 1.00 96.31 195 ARG A C 1
ATOM 1437 O O . ARG A 1 195 ? -4.832 0.837 20.579 1.00 96.31 195 ARG A O 1
ATOM 1444 N N . PHE A 1 196 ? -4.163 -1.009 19.488 1.00 96.69 196 PHE A N 1
ATOM 1445 C CA . PHE A 1 196 ? -4.059 -0.373 18.183 1.00 96.69 196 PHE A CA 1
ATOM 1446 C C . PHE A 1 196 ? -5.439 0.045 17.656 1.00 96.69 196 PHE A C 1
ATOM 1448 O O . PHE A 1 196 ? -5.605 1.219 17.333 1.00 96.69 196 PHE A O 1
ATOM 1455 N N . ASP A 1 197 ? -6.432 -0.850 17.643 1.00 96.75 197 ASP A N 1
ATOM 1456 C CA . ASP A 1 197 ? -7.792 -0.562 17.156 1.00 96.75 197 ASP A CA 1
ATOM 1457 C C . ASP A 1 197 ? -8.446 0.598 17.927 1.00 96.75 197 ASP A C 1
ATOM 1459 O O . ASP A 1 197 ? -8.923 1.565 17.330 1.00 96.75 197 ASP A O 1
ATOM 1463 N N . GLU A 1 198 ? -8.363 0.572 19.260 1.00 95.12 198 GLU A N 1
ATOM 1464 C CA . GLU A 1 198 ? -8.855 1.643 20.135 1.00 95.12 198 GLU A CA 1
ATOM 1465 C C . GLU A 1 198 ? -8.162 2.980 19.843 1.00 95.12 198 GLU A C 1
ATOM 1467 O O . GLU A 1 198 ? -8.806 4.030 19.761 1.00 95.12 198 GLU A O 1
ATOM 1472 N N . LYS A 1 199 ? -6.838 2.961 19.633 1.00 93.69 199 LYS A N 1
ATOM 1473 C CA . LYS A 1 199 ? -6.088 4.172 19.288 1.00 93.69 199 LYS A CA 1
ATOM 1474 C C . LYS A 1 199 ? -6.480 4.700 17.909 1.00 93.69 199 LYS A C 1
ATOM 1476 O O . LYS A 1 199 ? -6.532 5.919 17.732 1.00 93.69 199 LYS A O 1
ATOM 1481 N N . MET A 1 200 ? -6.761 3.826 16.946 1.00 91.56 200 MET A N 1
ATOM 1482 C CA . MET A 1 200 ? -7.185 4.208 15.597 1.00 91.56 200 MET A CA 1
ATOM 1483 C C . MET A 1 200 ? -8.596 4.801 15.565 1.00 91.56 200 MET A C 1
ATOM 1485 O O . MET A 1 200 ? -8.832 5.717 14.784 1.00 91.56 200 MET A O 1
ATOM 1489 N N . ALA A 1 201 ? -9.492 4.379 16.462 1.00 87.69 201 ALA A N 1
ATOM 1490 C CA . ALA A 1 201 ? -10.831 4.958 16.598 1.00 87.69 201 ALA A CA 1
ATOM 1491 C C . ALA A 1 201 ? -10.824 6.430 17.063 1.00 87.69 201 ALA A C 1
ATOM 1493 O O . ALA A 1 201 ? -11.804 7.151 16.872 1.00 87.69 201 ALA A O 1
ATOM 1494 N N . THR A 1 202 ? -9.725 6.903 17.664 1.00 85.50 202 THR A N 1
ATOM 1495 C CA . THR A 1 202 ? -9.593 8.316 18.043 1.00 85.50 202 THR A CA 1
ATOM 1496 C C . THR A 1 202 ? -9.352 9.191 16.811 1.00 85.50 202 THR A C 1
ATOM 1498 O O . THR A 1 202 ? -8.348 9.037 16.105 1.00 85.50 202 THR A O 1
ATOM 1501 N N . VAL A 1 203 ? -10.280 10.123 16.565 1.00 70.56 203 VAL A N 1
ATOM 1502 C CA . VAL A 1 203 ? -10.214 11.088 15.458 1.00 70.56 203 VAL A CA 1
ATOM 1503 C C . VAL A 1 203 ? -8.964 11.952 15.619 1.00 70.56 203 VAL A C 1
ATOM 1505 O O . VAL A 1 203 ? -8.822 12.670 16.610 1.00 70.56 203 VAL A O 1
ATOM 1508 N N . SER A 1 204 ? -8.050 11.889 14.648 1.00 66.19 204 SER A N 1
ATOM 1509 C CA . SER A 1 204 ? -6.883 12.771 14.637 1.00 66.19 204 SER A CA 1
ATOM 1510 C C . SER A 1 204 ? -7.267 14.158 14.123 1.00 66.19 204 SER A C 1
ATOM 1512 O O . SER A 1 204 ? -7.949 14.300 13.111 1.00 66.19 204 SER A O 1
ATOM 1514 N N . SER A 1 205 ? -6.782 15.205 14.790 1.00 56.88 205 SER A N 1
ATOM 1515 C CA . SER A 1 205 ? -6.987 16.603 14.389 1.00 56.88 205 SER A CA 1
ATOM 1516 C C . SER A 1 205 ? -6.048 17.070 13.264 1.00 56.88 205 SER A C 1
ATOM 1518 O O . SER A 1 205 ? -6.113 18.228 12.857 1.00 56.88 205 SER A O 1
ATOM 1520 N N . LYS A 1 206 ? -5.157 16.200 12.757 1.00 57.38 206 LYS A N 1
ATOM 1521 C CA . LYS A 1 206 ? -4.035 16.559 11.861 1.00 57.38 206 LYS A CA 1
ATOM 1522 C C . LYS A 1 206 ? -4.194 16.134 10.389 1.00 57.38 206 LYS A C 1
ATOM 1524 O O . LYS A 1 206 ? -3.195 16.037 9.673 1.00 57.38 206 LYS A O 1
ATOM 1529 N N . GLY A 1 207 ? -5.420 15.925 9.907 1.00 64.62 207 GLY A N 1
ATOM 1530 C CA . GLY A 1 207 ? -5.676 15.577 8.499 1.00 64.62 207 GLY A CA 1
ATOM 1531 C C . GLY A 1 207 ? -5.076 14.218 8.099 1.00 64.62 207 GLY A C 1
ATOM 1532 O O . GLY A 1 207 ? -5.117 13.276 8.879 1.00 64.62 207 GLY A O 1
ATOM 1533 N N . ASN A 1 208 ? -4.491 14.109 6.898 1.00 66.00 208 ASN A N 1
ATOM 1534 C CA . ASN A 1 208 ? -4.036 12.833 6.300 1.00 66.00 208 ASN A CA 1
ATOM 1535 C C . ASN A 1 208 ? -2.741 12.235 6.906 1.00 66.00 208 ASN A C 1
ATOM 1537 O O . ASN A 1 208 ? -2.249 11.197 6.445 1.00 66.00 208 ASN A O 1
ATOM 1541 N N . LYS A 1 209 ? -2.145 12.880 7.916 1.00 78.81 209 LYS A N 1
ATOM 1542 C CA . LYS A 1 209 ? -0.891 12.431 8.536 1.00 78.81 209 LYS A CA 1
ATOM 1543 C C . LYS A 1 209 ? -1.160 11.513 9.724 1.00 78.81 209 LYS A C 1
ATOM 1545 O O . LYS A 1 209 ? -1.727 11.942 10.722 1.00 78.81 209 LYS A O 1
ATOM 1550 N N . VAL A 1 210 ? -0.629 10.291 9.668 1.00 82.81 210 VAL A N 1
ATOM 1551 C CA . VAL A 1 210 ? -0.686 9.360 10.804 1.00 82.81 210 VAL A CA 1
ATOM 1552 C C . VAL A 1 210 ? 0.301 9.766 11.890 1.00 82.81 210 VAL A C 1
ATOM 1554 O O . VAL A 1 210 ? 1.490 9.991 11.642 1.00 82.81 210 VAL A O 1
ATOM 1557 N N . GLU A 1 211 ? -0.202 9.820 13.119 1.00 88.06 211 GLU A N 1
ATOM 1558 C CA . GLU A 1 211 ? 0.571 10.123 14.318 1.00 88.06 211 GLU A CA 1
ATOM 1559 C C . GLU A 1 211 ? 1.646 9.068 14.593 1.00 88.06 211 GLU A C 1
ATOM 1561 O O . GLU A 1 211 ? 1.410 7.869 14.453 1.00 88.06 211 GLU A O 1
ATOM 1566 N N . LYS A 1 212 ? 2.812 9.505 15.089 1.00 90.62 212 LYS A N 1
ATOM 1567 C CA . LYS A 1 212 ? 3.934 8.611 15.424 1.00 90.62 212 LYS A CA 1
ATOM 1568 C C . LYS A 1 212 ? 3.496 7.424 16.291 1.00 90.62 212 LYS A C 1
ATOM 1570 O O . LYS A 1 212 ? 3.842 6.295 15.982 1.00 90.62 212 LYS A O 1
ATOM 1575 N N . GLY A 1 213 ? 2.673 7.657 17.317 1.00 90.62 213 GLY A N 1
ATOM 1576 C CA . GLY A 1 213 ? 2.192 6.586 18.199 1.00 90.62 213 GLY A CA 1
ATOM 1577 C C . GLY A 1 213 ? 1.354 5.514 17.489 1.00 90.62 213 GLY A C 1
ATOM 1578 O O . GLY A 1 213 ? 1.484 4.339 17.815 1.00 90.62 213 GLY A O 1
ATOM 1579 N N . LYS A 1 214 ? 0.541 5.893 16.493 1.00 92.75 214 LYS A N 1
ATOM 1580 C CA . LYS A 1 214 ? -0.234 4.947 15.669 1.00 92.75 214 LYS A CA 1
ATOM 1581 C C . LYS A 1 214 ? 0.698 4.096 14.796 1.00 92.75 214 LYS A C 1
ATOM 1583 O O . LYS A 1 214 ? 0.499 2.890 14.699 1.00 92.75 214 LYS A O 1
ATOM 1588 N N . LYS A 1 215 ? 1.760 4.701 14.245 1.00 94.69 215 LYS A N 1
ATOM 1589 C CA . LYS A 1 215 ? 2.800 3.986 13.481 1.00 94.69 215 LYS A CA 1
ATOM 1590 C C . LYS A 1 215 ? 3.565 2.981 14.338 1.00 94.69 215 LYS A C 1
ATOM 1592 O O . LYS A 1 215 ? 3.748 1.855 13.906 1.00 94.69 215 LYS A O 1
ATOM 1597 N N . GLU A 1 216 ? 3.977 3.364 15.547 1.00 95.56 216 GLU A N 1
ATOM 1598 C CA . GLU A 1 216 ? 4.695 2.461 16.461 1.00 95.56 216 GLU A CA 1
ATOM 1599 C C . GLU A 1 216 ? 3.832 1.266 16.883 1.00 95.56 216 GLU A C 1
ATOM 1601 O O . GLU A 1 216 ? 4.321 0.142 16.942 1.00 95.56 216 GLU A O 1
ATOM 1606 N N . LEU A 1 217 ? 2.535 1.480 17.135 1.00 95.94 217 LEU A N 1
ATOM 1607 C CA . LEU A 1 217 ? 1.609 0.384 17.429 1.00 95.94 217 LEU A CA 1
ATOM 1608 C C . LEU A 1 217 ? 1.427 -0.537 16.220 1.00 95.94 217 LEU A C 1
ATOM 1610 O O . LEU A 1 217 ? 1.504 -1.750 16.385 1.00 95.94 217 LEU A O 1
ATOM 1614 N N . PHE A 1 218 ? 1.256 0.025 15.017 1.00 97.00 218 PHE A N 1
ATOM 1615 C CA . PHE A 1 218 ? 1.179 -0.766 13.786 1.00 97.00 218 PHE A CA 1
ATOM 1616 C C . PHE A 1 218 ? 2.465 -1.566 13.545 1.00 97.00 218 PHE A C 1
ATOM 1618 O O . PHE A 1 218 ? 2.410 -2.752 13.234 1.00 97.00 218 PHE A O 1
ATOM 1625 N N . LYS A 1 219 ? 3.631 -0.942 13.750 1.00 96.62 219 LYS A N 1
ATOM 1626 C CA . LYS A 1 219 ? 4.928 -1.620 13.700 1.00 96.62 219 LYS A CA 1
ATOM 1627 C C . LYS A 1 219 ? 4.953 -2.778 14.688 1.00 96.62 219 LYS A C 1
ATOM 1629 O O . LYS A 1 219 ? 5.252 -3.892 14.297 1.00 96.62 219 LYS A O 1
ATOM 1634 N N . LYS A 1 220 ? 4.575 -2.551 15.947 1.00 95.81 220 LYS A N 1
ATOM 1635 C CA . LYS A 1 220 ? 4.587 -3.589 16.986 1.00 95.81 220 LYS A CA 1
ATOM 1636 C C . LYS A 1 220 ? 3.753 -4.824 16.617 1.00 95.81 220 LYS A C 1
ATOM 1638 O O . LYS A 1 220 ? 4.187 -5.930 16.906 1.00 95.81 220 LYS A O 1
ATOM 1643 N N . ILE A 1 221 ? 2.585 -4.647 15.995 1.00 96.44 221 ILE A N 1
ATOM 1644 C CA . ILE A 1 221 ? 1.702 -5.766 15.610 1.00 96.44 221 ILE A CA 1
ATOM 1645 C C . ILE A 1 221 ? 2.131 -6.476 14.318 1.00 96.44 221 ILE A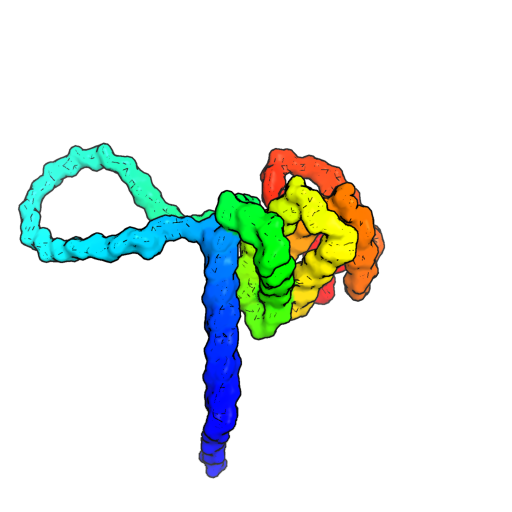 C 1
ATOM 1647 O O . ILE A 1 221 ? 1.692 -7.596 14.087 1.00 96.44 221 ILE A O 1
ATOM 1651 N N . THR A 1 222 ? 2.947 -5.835 13.476 1.00 94.75 222 THR A N 1
ATOM 1652 C CA . THR A 1 222 ? 3.389 -6.381 12.177 1.00 94.75 222 THR A CA 1
ATOM 1653 C C . THR A 1 222 ? 4.848 -6.823 12.153 1.00 94.75 222 THR A C 1
ATOM 1655 O O . THR A 1 222 ? 5.252 -7.517 11.227 1.00 94.75 222 THR A O 1
ATOM 1658 N N . ASN A 1 223 ? 5.648 -6.422 13.140 1.00 84.94 223 ASN A N 1
ATOM 1659 C CA . ASN A 1 223 ? 7.060 -6.763 13.219 1.00 84.94 223 ASN A CA 1
ATOM 1660 C C . ASN A 1 223 ? 7.206 -8.230 13.641 1.00 84.94 223 ASN A C 1
ATOM 1662 O O . ASN A 1 223 ? 6.964 -8.558 14.804 1.00 84.94 223 ASN A O 1
ATOM 1666 N N . GLN A 1 224 ? 7.588 -9.076 12.685 1.00 63.12 224 GLN A N 1
ATOM 1667 C CA . GLN A 1 224 ? 8.026 -10.454 12.912 1.00 63.12 224 GLN A CA 1
ATOM 1668 C C . GLN A 1 224 ? 9.543 -10.507 13.069 1.00 63.12 224 GLN A C 1
ATOM 1670 O O . GLN A 1 224 ? 10.233 -9.744 12.355 1.00 63.12 224 GLN A O 1
#

pLDDT: mean 83.93, std 21.43, range [30.58, 98.69]

InterPro domains:
  IPR011989 Armadillo-like helical [G3DSA:1.25.10.10] (1-202)
  IPR045478 Exportin-5, C-terminal domain [PF19273] (7-220)

Foldseek 3Di:
DDDPPPDVVVVVVVVVVVVVQVVLLVVLVVLCCQWQRDDCVVVDDPPPPDDDDDDDDDDDDDDDPPPPPPDPPLRLATDPSNLVQCPDPVRNVVSLCSLLVLLQDLDLSSNLSSLSRLLNSLLSCLVVVVDDQVNLLSSLVSLLNSCVNRVVPVSSVLSSLQSNLLSCLSCCVVHVCNLVSLVPQPPFDPVLSVVLVVVSPDDDPPPSGDDPVNSVSSCVRSPD

Nearest PDB structures (foldseek):
  5yu6-assembly2_C  TM=9.086E-01  e=2.544E-04  Homo sapiens
  5yu6-assembly1_A  TM=8.688E-01  e=1.677E-04  Homo sapiens
  1u6g-assembly1_C  TM=5.827E-01  e=5.342E+00  Homo sapiens